Protein AF-A0A970Z1R5-F1 (afdb_monomer)

Nearest PDB structures (foldseek):
  2ii8-assembly1_B  TM=7.247E-01  e=3.707E-03  Anabaena sp.
  2ii7-assembly2_C  TM=7.059E-01  e=4.127E-03  Anabaena sp.
  2ii9-assembly1_D  TM=6.283E-01  e=1.750E-03  Anabaena sp.
  2ii8-assembly1_A  TM=6.392E-01  e=4.354E-03  Anabaena sp.
  2ii7-assembly2_E  TM=5.963E-01  e=2.991E-03  Anabaena sp.

Secondary structure (DSSP, 8-state):
-EE-SSS-EEEEEEEE-TTS-EEEEEEEEEE-TT-B----HHHH-TTGGG-SEEEEEESSS-EE-EEEEEETTTEEEEEEPPPP--S-EEEEE-----TT-EEEEEEEE-SSSPEEEEEEEE-TT--EEEEEEEEE-TT-EEEE-HHHH-SS--TT--EEEEEESS-EEEEEEEE-TTS--EEEEE--

Structure (mmCIF, N/CA/C/O backbone):
data_AF-A0A970Z1R5-F1
#
_entry.id   AF-A0A970Z1R5-F1
#
loop_
_atom_site.group_PDB
_atom_site.id
_atom_site.type_symbol
_atom_site.label_atom_id
_atom_site.label_alt_id
_atom_site.label_comp_id
_atom_site.label_asym_id
_atom_site.label_entity_id
_atom_site.label_seq_id
_atom_site.pdbx_PDB_ins_code
_atom_site.Cartn_x
_atom_site.Cartn_y
_atom_site.Cartn_z
_atom_site.occupancy
_atom_site.B_iso_or_equiv
_atom_site.auth_seq_id
_atom_site.auth_comp_id
_atom_site.auth_asym_id
_atom_site.auth_atom_id
_atom_site.pdbx_PDB_model_num
ATOM 1 N N . LEU A 1 1 ? 7.711 -8.901 -10.205 1.00 95.94 1 LEU A N 1
ATOM 2 C CA . LEU A 1 1 ? 7.459 -8.176 -11.471 1.00 95.94 1 LEU A CA 1
ATOM 3 C C . LEU A 1 1 ? 7.220 -9.175 -12.593 1.00 95.94 1 LEU A C 1
ATOM 5 O O . LEU A 1 1 ? 7.895 -10.201 -12.633 1.00 95.94 1 LEU A O 1
ATOM 9 N N . ILE A 1 2 ? 6.261 -8.899 -13.466 1.00 97.62 2 ILE A N 1
ATOM 10 C CA . ILE A 1 2 ? 5.829 -9.741 -14.582 1.00 97.62 2 ILE A CA 1
ATOM 11 C C . ILE A 1 2 ? 5.690 -8.828 -15.796 1.00 97.62 2 ILE A C 1
ATOM 13 O O . ILE A 1 2 ? 5.001 -7.817 -15.718 1.00 97.62 2 ILE A O 1
ATOM 17 N N . ASN A 1 3 ? 6.341 -9.179 -16.896 1.00 97.81 3 ASN A N 1
ATOM 18 C CA . ASN A 1 3 ? 6.142 -8.538 -18.185 1.00 97.81 3 ASN A CA 1
ATOM 19 C C . ASN A 1 3 ? 5.054 -9.294 -18.950 1.00 97.81 3 ASN A C 1
ATOM 21 O O . ASN A 1 3 ? 5.101 -10.517 -19.039 1.00 97.81 3 ASN A O 1
ATOM 25 N N . THR A 1 4 ? 4.076 -8.562 -19.467 1.00 97.75 4 THR A N 1
ATOM 26 C CA . THR A 1 4 ? 2.920 -9.100 -20.202 1.00 97.75 4 THR A CA 1
ATOM 27 C C . THR A 1 4 ? 2.989 -8.827 -21.708 1.00 97.75 4 THR A C 1
ATOM 29 O O . THR A 1 4 ? 2.066 -9.178 -22.437 1.00 97.75 4 THR A O 1
ATOM 32 N N . SER A 1 5 ? 4.078 -8.209 -22.176 1.00 97.94 5 SER A N 1
ATOM 33 C CA . SER A 1 5 ? 4.324 -7.880 -23.583 1.00 97.94 5 SER A CA 1
ATOM 34 C C . SER A 1 5 ? 5.267 -8.869 -24.278 1.00 97.94 5 SER A C 1
ATOM 36 O O . SER A 1 5 ? 5.943 -9.679 -23.636 1.00 97.94 5 SER A O 1
ATOM 38 N N . ASP A 1 6 ? 5.339 -8.743 -25.606 1.00 97.94 6 ASP A N 1
ATOM 39 C CA . ASP A 1 6 ? 6.232 -9.500 -26.493 1.00 97.94 6 ASP A CA 1
ATOM 40 C C . ASP A 1 6 ? 7.668 -8.946 -26.561 1.00 97.94 6 ASP A C 1
ATOM 42 O O . ASP A 1 6 ? 8.529 -9.538 -27.214 1.00 97.94 6 ASP A O 1
ATOM 46 N N . GLU A 1 7 ? 7.956 -7.832 -25.886 1.00 97.31 7 GLU A N 1
ATOM 47 C CA . GLU A 1 7 ? 9.267 -7.179 -25.903 1.00 97.31 7 GLU A CA 1
ATOM 48 C C . GLU A 1 7 ? 9.961 -7.286 -24.545 1.00 97.31 7 GLU A C 1
ATOM 50 O O . GLU A 1 7 ? 9.316 -7.366 -23.501 1.00 97.31 7 GLU A O 1
ATOM 55 N N . THR A 1 8 ? 11.295 -7.275 -24.530 1.00 97.44 8 THR A N 1
ATOM 56 C CA . THR A 1 8 ? 12.043 -7.124 -23.274 1.00 97.44 8 THR A CA 1
ATOM 57 C C . THR A 1 8 ? 11.885 -5.698 -22.766 1.00 97.44 8 THR A C 1
ATOM 59 O O . THR A 1 8 ? 12.232 -4.747 -23.462 1.00 97.44 8 THR A O 1
ATOM 62 N N . LEU A 1 9 ? 11.425 -5.559 -21.527 1.00 97.12 9 LEU A N 1
ATOM 63 C CA . LEU A 1 9 ? 11.264 -4.276 -20.859 1.00 97.12 9 LEU A CA 1
ATOM 64 C C . LEU A 1 9 ? 12.434 -3.997 -19.918 1.00 97.12 9 LEU A C 1
ATOM 66 O O . LEU A 1 9 ? 13.048 -4.916 -19.369 1.00 97.12 9 LEU A O 1
ATOM 70 N N . LYS A 1 10 ? 12.702 -2.711 -19.694 1.00 96.25 10 LYS A N 1
ATOM 71 C CA . LYS A 1 10 ? 13.608 -2.231 -18.650 1.00 96.25 10 LYS A CA 1
ATOM 72 C C . LYS A 1 10 ? 12.881 -1.276 -17.717 1.00 96.25 10 LYS A C 1
ATOM 74 O O . LYS A 1 10 ? 11.877 -0.659 -18.085 1.00 96.25 10 LYS A O 1
ATOM 79 N N . GLY A 1 11 ? 13.412 -1.151 -16.512 1.00 95.56 11 GLY A N 1
ATOM 80 C CA . GLY A 1 11 ? 12.949 -0.171 -15.547 1.00 95.56 11 GLY A CA 1
ATOM 81 C C . GLY A 1 11 ? 13.920 0.013 -14.395 1.00 95.56 11 GLY A C 1
ATOM 82 O O . GLY A 1 11 ? 14.969 -0.633 -14.339 1.00 95.56 11 GLY A O 1
ATOM 83 N N . THR A 1 12 ? 13.529 0.874 -13.469 1.00 97.06 12 THR A N 1
ATOM 84 C CA . THR A 1 12 ? 14.271 1.168 -12.244 1.00 97.06 12 THR A CA 1
ATOM 85 C C . THR A 1 12 ? 13.434 0.745 -11.048 1.00 97.06 12 THR A C 1
ATOM 87 O O . THR A 1 12 ? 12.261 1.103 -10.951 1.00 97.06 12 THR A O 1
ATOM 90 N N . LEU A 1 13 ? 14.028 -0.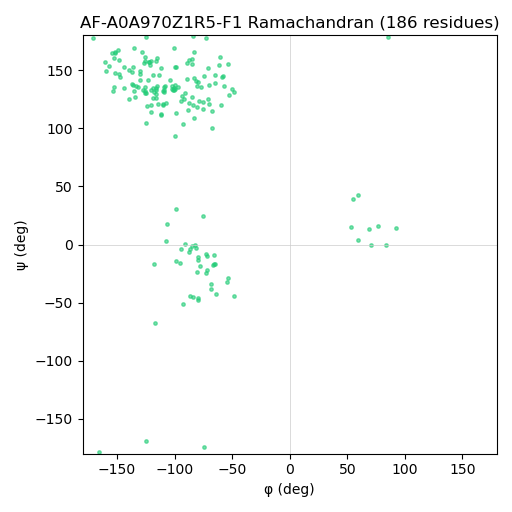021 -10.134 1.00 96.75 13 LEU A N 1
ATOM 91 C CA . LEU A 1 13 ? 13.454 -0.258 -8.812 1.00 96.75 13 LEU A CA 1
ATOM 92 C C . LEU A 1 13 ? 14.001 0.784 -7.845 1.00 96.75 13 LEU A C 1
ATOM 94 O O . LEU A 1 13 ? 15.214 0.894 -7.701 1.00 96.75 13 LEU A O 1
ATOM 98 N N . LYS A 1 14 ? 13.118 1.512 -7.169 1.00 97.31 14 LYS A N 1
ATOM 99 C CA . LYS A 1 14 ? 13.474 2.498 -6.146 1.00 97.31 14 LYS A CA 1
ATOM 100 C C . LYS A 1 14 ? 12.947 2.018 -4.806 1.00 97.31 14 LYS A C 1
ATOM 102 O O . LYS A 1 14 ? 11.744 1.795 -4.684 1.00 97.31 14 LYS A O 1
ATOM 107 N N . GLY A 1 15 ? 13.833 1.831 -3.836 1.00 97.69 15 GLY A N 1
ATOM 108 C CA . GLY A 1 15 ? 13.468 1.680 -2.434 1.00 97.69 15 GLY A CA 1
ATOM 109 C C . GLY A 1 15 ? 13.303 3.061 -1.822 1.00 97.69 15 GLY A C 1
ATOM 110 O O . GLY A 1 15 ? 14.249 3.848 -1.850 1.00 97.69 15 GLY A O 1
ATOM 111 N N . LEU A 1 16 ? 12.112 3.360 -1.313 1.00 98.19 16 LEU A N 1
ATOM 112 C CA . LEU A 1 16 ? 11.804 4.613 -0.633 1.00 98.19 16 LEU A CA 1
ATOM 113 C C . LEU A 1 16 ? 11.509 4.337 0.837 1.00 98.19 16 LEU A C 1
ATOM 115 O O . LEU A 1 16 ? 10.952 3.281 1.140 1.00 98.19 16 LEU A O 1
ATOM 119 N N . ASP A 1 17 ? 11.878 5.253 1.727 1.00 98.12 17 ASP A N 1
ATOM 120 C CA . ASP A 1 17 ? 11.506 5.195 3.144 1.00 98.12 17 ASP A CA 1
ATOM 121 C C . ASP A 1 17 ? 10.026 5.572 3.363 1.00 98.12 17 ASP A C 1
ATOM 123 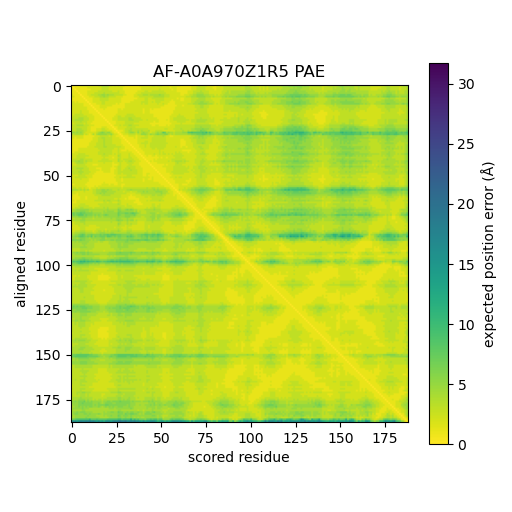O O . ASP A 1 17 ? 9.242 5.707 2.415 1.00 98.12 17 ASP A O 1
ATOM 127 N N . ASP A 1 18 ? 9.610 5.667 4.626 1.00 98.00 18 ASP A N 1
ATOM 128 C CA . ASP A 1 18 ? 8.223 5.972 4.987 1.00 98.00 18 ASP A CA 1
ATOM 129 C C . ASP A 1 18 ? 7.872 7.445 4.720 1.00 98.00 18 ASP A C 1
ATOM 131 O O . ASP A 1 18 ? 6.713 7.770 4.454 1.00 98.00 18 ASP A O 1
ATOM 135 N N . GLU A 1 19 ? 8.867 8.328 4.699 1.00 98.06 19 GLU A N 1
ATOM 136 C CA . GLU A 1 19 ? 8.741 9.739 4.344 1.00 98.06 19 GLU A CA 1
ATOM 137 C C . GLU A 1 19 ? 8.698 9.976 2.825 1.00 98.06 19 GLU A C 1
ATOM 139 O O . GLU A 1 19 ? 8.281 11.049 2.385 1.00 98.06 19 GLU A O 1
ATOM 144 N N . GLY A 1 20 ? 9.049 8.967 2.023 1.00 96.94 20 GLY A N 1
ATOM 145 C CA . GLY A 1 20 ? 9.032 9.024 0.564 1.00 96.94 20 GLY A CA 1
ATOM 146 C C . GLY A 1 20 ? 10.350 9.457 -0.069 1.00 96.94 20 GLY A C 1
ATOM 147 O O . GLY A 1 20 ? 10.374 9.772 -1.264 1.00 96.94 20 GLY A O 1
ATOM 148 N N . GLU A 1 21 ? 11.439 9.466 0.698 1.00 97.69 21 GLU A N 1
ATOM 149 C CA . GLU A 1 21 ? 12.783 9.731 0.205 1.00 97.69 21 GLU A CA 1
ATOM 150 C C . GLU A 1 21 ? 13.400 8.460 -0.379 1.00 97.69 21 GLU A C 1
ATOM 152 O O . GLU A 1 21 ? 13.195 7.346 0.102 1.00 97.69 21 GLU A O 1
ATOM 157 N N . VAL A 1 22 ? 14.175 8.614 -1.453 1.00 97.81 22 VAL A N 1
ATOM 158 C CA . VAL A 1 22 ? 14.840 7.477 -2.096 1.00 97.81 22 VAL A CA 1
ATOM 159 C C . VAL A 1 22 ? 16.032 7.034 -1.249 1.00 97.81 22 VAL A C 1
ATOM 161 O O . VAL A 1 22 ? 17.019 7.755 -1.103 1.00 97.81 22 VAL A O 1
ATOM 164 N N . VAL A 1 23 ? 15.959 5.806 -0.747 1.00 97.75 23 VAL A N 1
ATOM 165 C CA . VAL A 1 23 ? 17.001 5.158 0.056 1.00 97.75 23 VAL A CA 1
ATOM 166 C C . VAL A 1 23 ? 18.066 4.528 -0.844 1.00 97.75 23 VAL A C 1
ATOM 168 O O . VAL A 1 23 ? 19.272 4.656 -0.587 1.00 97.75 23 VAL A O 1
ATOM 171 N N . GLU A 1 24 ? 17.614 3.833 -1.892 1.00 97.44 24 GLU A N 1
ATOM 172 C CA . GLU A 1 24 ? 18.449 3.054 -2.807 1.00 97.44 24 GLU A CA 1
ATOM 173 C C . GLU A 1 24 ? 17.730 2.801 -4.144 1.00 97.44 24 GLU A C 1
ATOM 175 O O . GLU A 1 24 ? 16.506 2.668 -4.194 1.00 97.44 24 GLU A O 1
ATOM 180 N N . GLU A 1 25 ? 18.490 2.697 -5.239 1.00 96.56 25 GLU A N 1
ATOM 181 C CA . GLU A 1 25 ? 17.959 2.413 -6.574 1.00 96.56 25 GLU A CA 1
ATOM 182 C C . GLU A 1 25 ? 18.710 1.267 -7.260 1.00 96.56 25 GLU A C 1
ATOM 184 O O . GLU A 1 25 ? 19.937 1.184 -7.216 1.00 96.56 25 GLU A O 1
ATOM 189 N N . MET A 1 26 ? 17.969 0.429 -7.986 1.00 92.88 26 MET A N 1
ATOM 190 C CA . MET A 1 26 ? 18.511 -0.512 -8.965 1.00 92.88 26 MET A CA 1
ATOM 191 C C . MET A 1 26 ? 18.081 -0.085 -10.353 1.00 92.88 26 MET A C 1
ATOM 193 O O . MET A 1 26 ? 16.902 -0.172 -10.708 1.00 92.88 26 MET A O 1
ATOM 197 N N . VAL A 1 27 ? 19.051 0.344 -11.147 1.00 90.12 27 VAL A N 1
ATOM 198 C CA . VAL A 1 27 ? 18.847 0.729 -12.543 1.00 90.12 27 VAL A CA 1
ATOM 199 C C . VAL A 1 27 ? 18.913 -0.485 -13.471 1.00 90.12 27 VAL A C 1
ATOM 201 O O . VAL A 1 27 ? 19.467 -1.527 -13.119 1.00 90.12 27 VAL A O 1
ATOM 204 N N . ASP A 1 28 ? 18.339 -0.343 -14.667 1.00 88.88 28 ASP A N 1
ATOM 205 C CA . ASP A 1 28 ? 18.388 -1.342 -15.744 1.00 88.88 28 ASP A CA 1
ATOM 206 C C . ASP A 1 28 ? 17.885 -2.740 -15.343 1.00 88.88 28 ASP A C 1
ATOM 208 O O . ASP A 1 28 ? 18.400 -3.779 -15.766 1.00 88.88 28 ASP A O 1
ATOM 212 N N . VAL A 1 29 ? 16.816 -2.788 -14.548 1.00 94.50 29 VAL A N 1
ATOM 213 C CA . VAL A 1 29 ? 16.131 -4.034 -14.208 1.00 94.50 29 VAL A CA 1
ATOM 214 C C . VAL A 1 29 ? 15.456 -4.584 -15.463 1.00 94.50 29 VAL A C 1
ATOM 216 O O . VAL A 1 29 ? 14.372 -4.151 -15.851 1.00 94.50 29 VAL A O 1
ATOM 219 N N . GLU A 1 30 ? 16.095 -5.567 -16.091 1.00 95.69 30 GLU A N 1
ATOM 220 C CA . GLU A 1 30 ? 15.542 -6.228 -17.274 1.00 95.69 30 GLU A CA 1
ATOM 221 C C . GLU A 1 30 ? 14.434 -7.228 -16.912 1.00 95.69 30 GLU A C 1
ATOM 223 O O . GLU A 1 30 ? 14.567 -8.044 -15.990 1.00 95.69 30 GLU A O 1
ATOM 228 N N . LEU A 1 31 ? 13.353 -7.181 -17.689 1.00 96.88 31 LEU A N 1
ATOM 229 C CA . LEU A 1 31 ? 12.267 -8.149 -17.707 1.00 96.88 31 LEU A CA 1
ATOM 230 C C . LEU A 1 31 ? 12.077 -8.674 -19.138 1.00 96.88 31 LEU A C 1
ATOM 232 O O . LEU A 1 31 ? 11.497 -7.969 -19.967 1.00 96.88 31 LEU A O 1
ATOM 236 N N . PRO A 1 32 ? 12.517 -9.910 -19.437 1.00 97.62 32 PRO A N 1
ATOM 237 C CA . PRO A 1 32 ? 12.278 -10.535 -20.737 1.00 97.62 32 PRO A CA 1
ATOM 238 C C . PRO A 1 32 ? 10.793 -10.547 -21.115 1.00 97.62 32 PRO A C 1
ATOM 240 O O . PRO A 1 32 ? 9.939 -10.536 -20.225 1.00 97.62 32 PRO A O 1
ATOM 243 N N . ALA A 1 33 ? 10.494 -10.603 -22.415 1.00 98.12 33 ALA A N 1
ATOM 244 C CA . ALA A 1 33 ? 9.137 -10.800 -22.933 1.00 98.12 33 ALA A CA 1
ATOM 245 C C . ALA A 1 33 ? 8.441 -11.979 -22.233 1.00 98.12 33 ALA A C 1
ATOM 247 O O . ALA A 1 33 ? 9.047 -13.044 -22.072 1.00 98.12 33 ALA A O 1
ATOM 248 N N . HIS A 1 34 ? 7.202 -11.778 -21.772 1.00 97.94 34 HIS A N 1
ATOM 249 C CA . HIS A 1 34 ? 6.433 -12.750 -20.964 1.00 97.94 34 HIS A CA 1
ATOM 250 C C . HIS A 1 34 ? 7.151 -13.267 -19.700 1.00 97.94 34 HIS A C 1
ATOM 252 O O . HIS A 1 34 ? 6.786 -14.291 -19.115 1.00 97.94 34 HIS A O 1
ATOM 258 N N . GLY A 1 35 ? 8.219 -12.587 -19.285 1.00 97.62 35 GLY A N 1
ATOM 259 C CA . GLY A 1 35 ? 9.111 -13.003 -18.217 1.00 97.62 35 GLY A CA 1
ATOM 260 C C . GLY A 1 35 ? 8.644 -12.546 -16.841 1.00 97.62 35 GLY A C 1
ATOM 261 O O . GLY A 1 35 ? 7.920 -11.564 -16.674 1.00 97.62 35 GLY A O 1
ATOM 262 N N . ARG A 1 36 ? 9.134 -13.241 -15.812 1.00 96.81 36 ARG A N 1
ATOM 263 C CA . ARG A 1 36 ? 8.956 -12.856 -14.409 1.00 96.81 36 ARG A CA 1
ATOM 264 C C . ARG A 1 36 ? 10.308 -12.639 -13.752 1.00 96.81 36 ARG A C 1
ATOM 266 O O . ARG A 1 36 ? 11.164 -13.519 -13.799 1.00 96.81 36 ARG A O 1
ATOM 273 N N . LYS A 1 37 ? 10.435 -11.526 -13.032 1.00 95.75 37 LYS A N 1
ATOM 274 C CA . LYS A 1 37 ? 11.536 -11.270 -12.103 1.00 95.75 37 LYS A CA 1
ATOM 275 C C . LYS A 1 37 ? 11.015 -11.309 -10.671 1.00 95.75 37 LYS A C 1
ATOM 277 O O . LYS A 1 37 ? 10.097 -10.564 -10.309 1.00 95.75 37 LYS A O 1
ATOM 282 N N . GLN A 1 38 ? 11.572 -12.225 -9.887 1.00 95.25 38 GLN A N 1
ATOM 283 C CA . GLN A 1 38 ? 11.344 -12.336 -8.451 1.00 95.25 38 GLN A CA 1
ATOM 284 C C . GLN A 1 38 ? 12.622 -11.906 -7.738 1.00 95.25 38 GLN A C 1
ATOM 286 O O . GLN A 1 38 ? 13.712 -12.296 -8.149 1.00 95.25 38 GLN A O 1
ATOM 291 N N . LEU A 1 39 ? 12.462 -11.096 -6.699 1.00 94.12 39 LEU A N 1
ATOM 292 C CA . LEU A 1 39 ? 13.546 -10.544 -5.903 1.00 94.12 39 LEU A CA 1
ATOM 293 C C . LEU A 1 39 ? 13.189 -10.763 -4.437 1.00 94.12 39 LEU A C 1
ATOM 295 O O . LEU A 1 39 ? 12.034 -10.564 -4.057 1.00 94.12 39 LEU A O 1
ATOM 299 N N . ASP A 1 40 ? 14.165 -11.205 -3.655 1.00 93.25 40 ASP A N 1
ATOM 300 C CA . ASP A 1 40 ? 14.121 -11.059 -2.206 1.00 93.25 40 ASP A CA 1
ATOM 301 C C . ASP A 1 40 ? 14.659 -9.667 -1.871 1.00 93.25 40 ASP A C 1
ATOM 303 O O . ASP A 1 40 ? 15.728 -9.306 -2.356 1.00 93.25 40 ASP A O 1
ATOM 307 N N . VAL A 1 41 ? 13.910 -8.870 -1.106 1.00 93.88 41 VAL A N 1
ATOM 308 C CA . VAL A 1 41 ? 14.257 -7.458 -0.870 1.00 93.88 41 VAL A CA 1
ATOM 309 C C . VAL A 1 41 ? 15.577 -7.353 -0.111 1.00 93.88 41 VAL A C 1
ATOM 311 O O . VAL A 1 41 ? 16.428 -6.562 -0.506 1.00 93.88 41 VAL A O 1
ATOM 314 N N . ALA A 1 42 ? 15.784 -8.201 0.901 1.00 93.62 42 ALA A N 1
ATOM 315 C CA . ALA A 1 42 ? 17.011 -8.208 1.694 1.00 93.62 42 ALA A CA 1
ATOM 316 C C . ALA A 1 42 ? 18.235 -8.688 0.901 1.00 93.62 42 ALA A C 1
ATOM 318 O O . ALA A 1 42 ? 19.340 -8.200 1.106 1.00 93.62 42 ALA A O 1
ATOM 319 N N . GLY A 1 43 ? 18.043 -9.628 -0.028 1.00 93.75 43 GLY A N 1
ATOM 320 C CA . GLY A 1 43 ? 19.099 -10.052 -0.946 1.00 93.75 43 GLY A CA 1
ATOM 321 C C . GLY A 1 43 ? 19.359 -9.086 -2.104 1.00 93.75 43 GLY A C 1
ATOM 322 O O . GLY A 1 43 ? 20.402 -9.188 -2.748 1.00 93.75 43 GLY A O 1
ATOM 323 N N . ALA A 1 44 ? 18.415 -8.195 -2.411 1.00 94.00 44 ALA A N 1
ATOM 324 C CA . ALA A 1 44 ? 18.530 -7.269 -3.525 1.00 94.00 44 ALA A CA 1
ATOM 325 C C . ALA A 1 44 ? 19.132 -5.926 -3.082 1.00 94.00 44 ALA A C 1
ATOM 327 O O . ALA A 1 44 ? 20.074 -5.477 -3.722 1.00 94.00 44 ALA A O 1
ATOM 328 N N . PHE A 1 45 ? 18.603 -5.299 -2.028 1.00 96.06 45 PHE A N 1
ATOM 329 C CA . PHE A 1 45 ? 18.982 -3.951 -1.587 1.00 96.06 45 PHE A CA 1
ATOM 330 C C . PHE A 1 45 ? 19.951 -4.000 -0.403 1.00 96.06 45 PHE A C 1
ATOM 332 O O . PHE A 1 45 ? 19.699 -4.713 0.567 1.00 96.06 45 PHE A O 1
ATOM 339 N N . GLU A 1 46 ? 21.020 -3.205 -0.433 1.00 96.88 46 GLU A N 1
ATOM 340 C CA . GLU A 1 46 ? 21.961 -3.106 0.693 1.00 96.88 46 GLU A CA 1
ATOM 341 C C . GLU A 1 46 ? 21.323 -2.429 1.913 1.00 96.88 46 GLU A C 1
ATOM 343 O O . GLU A 1 46 ? 21.544 -2.845 3.051 1.00 96.88 46 GLU A O 1
ATOM 348 N N . LYS A 1 47 ? 20.488 -1.411 1.683 1.00 97.12 47 LYS A N 1
ATOM 349 C CA . LYS A 1 47 ? 19.778 -0.648 2.718 1.00 97.12 47 LYS A CA 1
ATOM 350 C C . LYS A 1 47 ? 18.342 -1.122 2.906 1.00 97.12 47 LYS A C 1
ATOM 352 O O . LYS A 1 47 ? 17.458 -0.347 3.258 1.00 97.12 47 LYS A O 1
ATOM 357 N N . HIS A 1 48 ? 18.090 -2.410 2.677 1.00 96.25 48 HIS A N 1
ATOM 358 C CA . HIS A 1 48 ? 16.744 -2.982 2.706 1.00 96.25 48 HIS A CA 1
ATOM 359 C C . HIS A 1 48 ? 15.961 -2.702 4.000 1.00 96.25 48 HIS A C 1
ATOM 361 O O . HIS A 1 48 ? 14.735 -2.677 3.971 1.00 96.25 48 HIS A O 1
ATOM 367 N N . ALA A 1 49 ? 16.649 -2.532 5.134 1.00 96.69 49 ALA A N 1
ATOM 368 C CA . ALA A 1 49 ? 16.026 -2.281 6.433 1.00 96.69 49 AL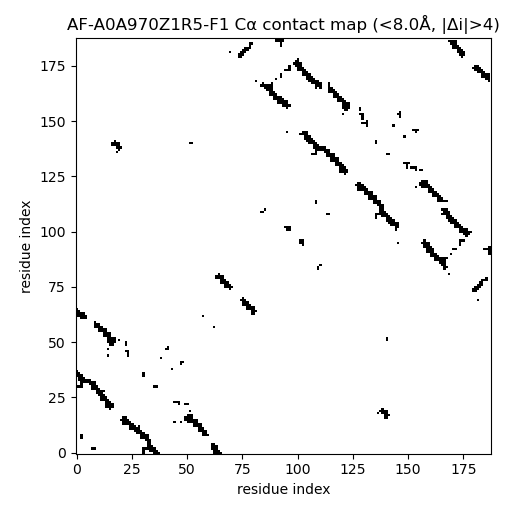A A CA 1
ATOM 369 C C . ALA A 1 49 ? 15.422 -0.872 6.557 1.00 96.69 49 ALA A C 1
ATOM 371 O O . ALA A 1 49 ? 14.522 -0.685 7.369 1.00 96.69 49 ALA A O 1
ATO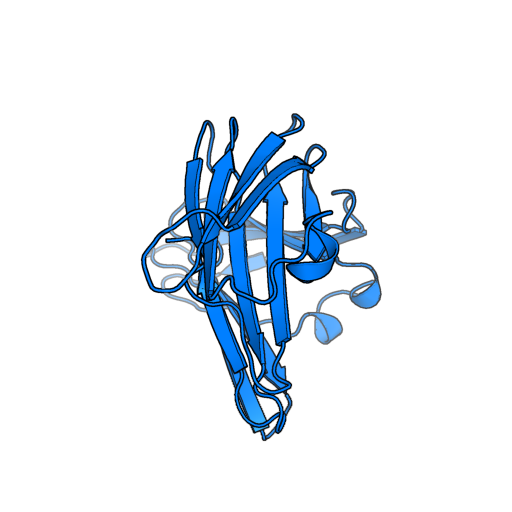M 372 N N . ASP A 1 50 ? 15.888 0.075 5.741 1.00 97.50 50 ASP A N 1
ATOM 373 C CA . ASP A 1 50 ? 15.408 1.459 5.721 1.00 97.50 50 ASP A CA 1
ATOM 374 C C . ASP A 1 50 ? 14.307 1.662 4.658 1.00 97.50 50 ASP A C 1
ATOM 376 O O . ASP A 1 50 ? 13.735 2.741 4.543 1.00 97.50 50 ASP A O 1
ATOM 380 N N . ILE A 1 51 ? 13.997 0.631 3.857 1.00 97.50 51 ILE A N 1
ATOM 381 C CA . ILE A 1 51 ? 12.988 0.709 2.797 1.00 97.50 51 ILE A CA 1
ATOM 382 C C . ILE A 1 51 ? 11.588 0.543 3.389 1.00 97.50 51 ILE A C 1
ATOM 384 O O . ILE A 1 51 ? 11.210 -0.521 3.882 1.00 97.50 51 ILE A O 1
ATOM 388 N N . GLY A 1 52 ? 10.780 1.583 3.229 1.00 96.31 52 GLY A N 1
ATOM 389 C CA . GLY A 1 52 ? 9.359 1.605 3.516 1.00 96.31 52 GLY A CA 1
ATOM 390 C C . GLY A 1 52 ? 8.508 0.961 2.422 1.00 96.31 52 GLY A C 1
ATOM 391 O O . GLY A 1 52 ? 7.625 0.147 2.715 1.00 96.31 52 GLY A O 1
ATOM 392 N N . TYR A 1 53 ? 8.747 1.311 1.160 1.00 96.75 53 TYR A N 1
ATOM 393 C CA . TYR A 1 53 ? 8.065 0.724 0.007 1.00 96.75 53 TYR A CA 1
ATOM 394 C C . TYR A 1 53 ? 8.940 0.770 -1.249 1.00 96.75 53 TYR A C 1
ATOM 396 O O . TYR A 1 53 ? 9.956 1.457 -1.306 1.00 96.75 53 TYR A O 1
ATOM 404 N N . ILE A 1 54 ? 8.559 0.001 -2.271 1.00 96.44 54 ILE A N 1
ATOM 405 C CA . ILE A 1 54 ? 9.312 -0.090 -3.523 1.00 96.44 54 ILE A CA 1
ATOM 406 C C . ILE A 1 54 ? 8.443 0.393 -4.678 1.00 96.44 54 ILE A C 1
ATOM 408 O O . ILE A 1 54 ? 7.359 -0.144 -4.909 1.00 96.44 54 ILE A O 1
ATOM 412 N N . ALA A 1 55 ? 8.955 1.355 -5.441 1.00 95.94 55 ALA A N 1
ATOM 413 C CA . ALA A 1 55 ? 8.381 1.770 -6.712 1.00 95.94 55 ALA A CA 1
ATOM 414 C C . ALA A 1 55 ? 9.145 1.119 -7.870 1.00 95.94 55 ALA A C 1
ATOM 416 O O . ALA A 1 55 ? 10.377 1.071 -7.869 1.00 95.94 55 ALA A O 1
ATOM 417 N N . PHE A 1 56 ? 8.417 0.631 -8.876 1.00 95.94 56 PHE A N 1
ATOM 418 C CA . PHE A 1 56 ? 9.016 0.192 -10.133 1.00 95.94 56 PHE A CA 1
ATOM 419 C C . PHE A 1 56 ? 8.616 1.134 -11.262 1.00 95.94 56 PHE A C 1
ATOM 421 O O . PHE A 1 56 ? 7.460 1.165 -11.679 1.00 95.94 56 PHE A O 1
ATOM 428 N N . GLU A 1 57 ? 9.587 1.884 -11.770 1.00 94.69 57 GLU A N 1
ATOM 429 C CA . GLU A 1 57 ? 9.411 2.760 -12.923 1.00 94.69 57 GLU A CA 1
ATOM 430 C C . GLU A 1 57 ? 9.789 1.990 -14.186 1.00 94.69 57 GLU A C 1
ATOM 432 O O . GLU A 1 57 ? 10.966 1.753 -14.459 1.00 94.69 57 GLU A O 1
ATOM 437 N N . ALA A 1 58 ? 8.782 1.563 -14.943 1.00 92.44 58 ALA A N 1
ATOM 438 C CA . ALA A 1 58 ? 8.957 0.813 -16.180 1.00 92.44 58 ALA A CA 1
ATOM 439 C C . ALA A 1 58 ? 8.851 1.716 -17.414 1.00 92.44 58 ALA A C 1
ATOM 441 O O . ALA A 1 58 ? 8.118 2.702 -17.424 1.00 92.44 58 ALA A O 1
ATOM 442 N N . GLN A 1 59 ? 9.515 1.320 -18.500 1.00 91.12 59 GLN A N 1
ATOM 443 C CA . GLN A 1 59 ? 9.384 1.975 -19.810 1.00 91.12 59 GLN A CA 1
ATOM 444 C C . GLN A 1 59 ? 8.033 1.711 -20.504 1.00 91.12 59 GLN A C 1
ATOM 446 O O . GLN A 1 59 ? 7.735 2.326 -21.524 1.00 91.12 59 GLN A O 1
ATOM 451 N N . SER A 1 60 ? 7.229 0.784 -19.979 1.00 92.81 60 SER A N 1
ATOM 452 C CA . SER A 1 60 ? 5.939 0.364 -20.528 1.00 92.81 60 SER A CA 1
ATOM 453 C C . SER A 1 60 ? 4.963 0.062 -19.395 1.00 92.81 60 SER A C 1
ATOM 455 O O . SER A 1 60 ? 5.365 -0.353 -18.309 1.00 92.81 60 SER A O 1
ATOM 457 N N . ASP A 1 61 ? 3.671 0.224 -19.663 1.00 93.12 61 ASP A N 1
ATOM 458 C CA . ASP A 1 61 ? 2.601 -0.180 -18.758 1.00 93.12 61 ASP A CA 1
ATOM 459 C C . ASP A 1 61 ? 2.235 -1.667 -18.841 1.00 93.12 61 ASP A C 1
ATOM 461 O O . ASP A 1 61 ? 1.408 -2.134 -18.059 1.00 93.12 61 ASP A O 1
ATOM 465 N N . ALA A 1 62 ? 2.896 -2.436 -19.707 1.00 96.00 62 ALA A N 1
ATOM 466 C CA . ALA A 1 62 ? 2.751 -3.886 -19.793 1.00 96.00 62 ALA A CA 1
ATOM 467 C C . ALA A 1 62 ? 3.466 -4.642 -18.651 1.00 96.00 62 ALA A C 1
ATOM 469 O O . ALA A 1 62 ? 3.811 -5.819 -18.799 1.00 96.00 62 ALA A O 1
ATOM 470 N N . VAL A 1 63 ? 3.688 -3.990 -17.506 1.00 95.81 63 VAL A N 1
ATOM 471 C CA . VAL A 1 63 ? 4.284 -4.588 -16.308 1.00 95.81 63 VAL A CA 1
ATOM 472 C C . VAL A 1 63 ? 3.238 -4.730 -15.216 1.00 95.81 63 VAL A C 1
ATOM 474 O O . VAL A 1 63 ? 2.545 -3.784 -14.862 1.00 95.81 63 VAL A O 1
ATOM 477 N N . GLN A 1 64 ? 3.183 -5.920 -14.632 1.00 96.25 64 GLN A N 1
ATOM 478 C CA . GLN A 1 64 ? 2.412 -6.213 -13.432 1.00 96.25 64 GLN A CA 1
ATOM 479 C C . GLN A 1 64 ? 3.345 -6.618 -12.291 1.00 96.25 64 GLN A C 1
ATOM 481 O O . GLN A 1 64 ? 4.475 -7.080 -12.492 1.00 96.25 64 GLN A O 1
ATOM 486 N N . GLY A 1 65 ? 2.884 -6.473 -11.057 1.00 95.69 65 GLY A N 1
ATOM 487 C CA . GLY A 1 65 ? 3.673 -6.804 -9.882 1.00 95.69 65 GLY A CA 1
ATOM 488 C C . GLY A 1 65 ? 2.809 -7.270 -8.729 1.00 95.69 65 GLY A C 1
ATOM 489 O O . GLY A 1 65 ? 1.591 -7.146 -8.747 1.00 95.69 65 GLY A O 1
ATOM 490 N N . TYR A 1 66 ? 3.474 -7.834 -7.735 1.00 95.94 66 TYR A N 1
ATOM 491 C CA . TYR A 1 66 ? 2.911 -8.085 -6.422 1.00 95.94 66 TYR A CA 1
ATOM 492 C C . TYR A 1 66 ? 4.062 -8.186 -5.422 1.00 95.94 66 TYR A C 1
ATOM 494 O O . TYR A 1 66 ? 5.169 -8.601 -5.789 1.00 95.94 66 TYR A O 1
ATOM 502 N N . THR A 1 67 ? 3.777 -7.871 -4.166 1.00 94.88 67 THR A N 1
ATOM 503 C CA . THR A 1 67 ? 4.661 -8.125 -3.027 1.00 94.88 67 THR A CA 1
ATOM 504 C C . THR A 1 67 ? 4.156 -9.350 -2.284 1.00 94.88 67 THR A C 1
ATOM 506 O O . THR A 1 67 ? 2.953 -9.508 -2.092 1.00 94.88 67 THR A O 1
ATOM 509 N N . LYS A 1 68 ? 5.065 -10.245 -1.887 1.00 94.50 68 LYS A N 1
ATOM 510 C CA . LYS A 1 68 ? 4.752 -11.385 -1.018 1.00 94.50 68 LYS A CA 1
ATOM 511 C C . LYS A 1 68 ? 5.203 -11.067 0.394 1.00 94.50 68 LYS A C 1
ATOM 513 O O . LYS A 1 68 ? 6.347 -10.672 0.588 1.00 94.50 68 LYS A O 1
ATOM 518 N N . LEU A 1 69 ? 4.323 -11.322 1.349 1.00 92.50 69 LEU A N 1
ATOM 519 C CA . LEU A 1 69 ? 4.624 -11.272 2.772 1.00 92.50 69 LEU A CA 1
ATOM 520 C C . LEU A 1 69 ? 4.394 -12.666 3.333 1.00 92.50 69 LEU A C 1
ATOM 522 O O . LEU A 1 69 ? 3.408 -13.321 2.988 1.00 92.50 69 LEU A O 1
ATOM 526 N N . ALA A 1 70 ? 5.327 -13.150 4.141 1.00 92.75 70 ALA A N 1
ATOM 527 C CA . ALA A 1 70 ? 5.272 -14.508 4.647 1.00 92.75 70 ALA A CA 1
ATOM 528 C C . ALA A 1 70 ? 5.890 -14.611 6.034 1.00 92.75 70 ALA A C 1
ATOM 530 O O . ALA A 1 70 ? 6.888 -13.962 6.338 1.00 92.75 70 ALA A O 1
ATOM 531 N N . GLN A 1 71 ? 5.319 -15.509 6.826 1.00 90.19 71 GLN A N 1
ATOM 532 C CA . GLN A 1 71 ? 6.000 -16.124 7.947 1.00 90.19 71 GLN A CA 1
ATOM 533 C C . GLN A 1 71 ? 6.491 -17.490 7.468 1.00 90.19 71 GLN A C 1
ATOM 535 O O . GLN A 1 71 ? 5.684 -18.362 7.132 1.00 90.19 71 GLN A O 1
ATOM 540 N N . GLU A 1 72 ? 7.813 -17.646 7.373 1.00 91.06 72 GLU A N 1
ATOM 541 C CA . GLU A 1 72 ? 8.440 -18.806 6.733 1.00 91.06 72 GLU A CA 1
ATOM 542 C C . GLU A 1 72 ? 7.909 -20.127 7.309 1.00 91.06 72 GLU A C 1
ATOM 544 O O . GLU A 1 72 ? 7.849 -20.325 8.523 1.00 91.06 72 GLU A O 1
ATOM 549 N N . GLY A 1 73 ? 7.483 -21.027 6.420 1.00 92.75 73 GLY A N 1
ATOM 550 C CA . GLY A 1 73 ? 6.908 -22.325 6.784 1.00 92.75 73 GLY A CA 1
ATOM 551 C C . GLY A 1 73 ? 5.508 -22.301 7.418 1.00 92.75 73 GLY A C 1
ATOM 552 O O . GLY A 1 73 ? 4.987 -23.377 7.709 1.00 92.75 73 GLY A O 1
ATOM 553 N N . ILE A 1 74 ? 4.886 -21.132 7.622 1.00 95.31 74 ILE A N 1
ATOM 554 C CA . ILE A 1 74 ? 3.608 -21.000 8.344 1.00 95.31 74 ILE A CA 1
ATOM 555 C C . ILE A 1 74 ? 2.505 -20.459 7.432 1.00 95.31 74 ILE A C 1
ATOM 557 O O . ILE A 1 74 ? 1.567 -21.185 7.102 1.00 95.31 74 ILE A O 1
ATOM 561 N N . CYS A 1 75 ? 2.611 -19.206 6.996 1.00 95.00 75 CYS A N 1
ATOM 562 C CA . CYS A 1 75 ? 1.576 -18.535 6.211 1.00 95.0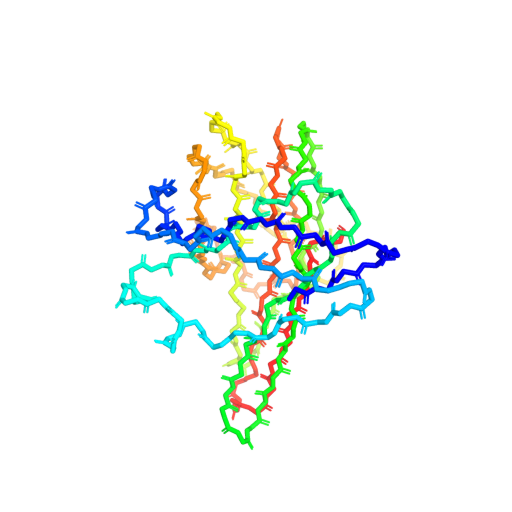0 75 CYS A CA 1
ATOM 563 C C . CYS A 1 75 ? 2.188 -17.521 5.241 1.00 95.00 75 CYS A C 1
ATOM 565 O O . CYS A 1 75 ? 3.329 -17.082 5.397 1.00 95.00 75 CYS A O 1
ATOM 567 N N . ARG A 1 76 ? 1.434 -17.167 4.198 1.00 94.94 76 ARG A N 1
ATOM 568 C CA . ARG A 1 76 ? 1.834 -16.146 3.227 1.00 94.94 76 ARG A CA 1
ATOM 569 C C . ARG A 1 76 ? 0.620 -15.477 2.610 1.00 94.94 76 ARG A C 1
ATOM 571 O O . ARG A 1 76 ? -0.371 -16.148 2.337 1.00 94.94 76 ARG A O 1
ATOM 578 N N . THR A 1 77 ? 0.775 -14.205 2.284 1.00 95.50 77 THR A N 1
ATOM 579 C CA . THR A 1 77 ? -0.151 -13.443 1.451 1.00 95.50 77 THR A CA 1
ATOM 580 C C . THR A 1 77 ? 0.608 -12.756 0.315 1.00 95.50 77 THR A C 1
ATOM 582 O O . THR A 1 77 ? 1.844 -12.692 0.312 1.00 95.50 77 THR A O 1
ATOM 585 N N . ALA A 1 78 ? -0.124 -12.281 -0.685 1.00 95.00 78 ALA A N 1
ATOM 586 C CA . ALA A 1 78 ? 0.420 -11.459 -1.749 1.00 95.00 78 ALA A CA 1
ATOM 587 C C . ALA A 1 78 ? -0.518 -10.288 -2.027 1.00 95.00 78 ALA A C 1
ATOM 589 O O . ALA A 1 78 ? -1.727 -10.474 -2.107 1.00 95.00 78 ALA A O 1
ATOM 590 N N . ILE A 1 79 ? 0.063 -9.109 -2.211 1.00 95.25 79 ILE A N 1
ATOM 591 C CA . ILE A 1 79 ? -0.664 -7.872 -2.491 1.00 95.25 79 ILE A CA 1
ATOM 592 C C . ILE A 1 79 ? -0.240 -7.415 -3.883 1.00 95.25 79 ILE A C 1
ATOM 594 O O . ILE A 1 79 ? 0.972 -7.355 -4.130 1.00 95.25 79 ILE A O 1
ATOM 598 N N . PRO A 1 80 ? -1.178 -7.164 -4.814 1.00 95.25 80 PRO A N 1
ATOM 599 C CA . PRO A 1 80 ? -0.829 -6.650 -6.131 1.00 95.25 80 PRO A CA 1
ATOM 600 C C . PRO A 1 80 ? -0.075 -5.324 -6.000 1.00 95.25 80 PRO A C 1
ATOM 602 O O . PRO A 1 80 ? -0.308 -4.537 -5.087 1.00 95.25 80 PRO A O 1
ATOM 605 N N . ALA A 1 81 ? 0.877 -5.099 -6.899 1.00 94.69 81 ALA A N 1
ATOM 606 C CA . ALA A 1 81 ? 1.486 -3.789 -7.035 1.00 94.69 81 ALA A CA 1
ATOM 607 C C . ALA A 1 81 ? 0.520 -2.914 -7.831 1.00 94.69 81 ALA A C 1
ATOM 609 O O . ALA A 1 81 ? 0.159 -3.270 -8.955 1.00 94.69 81 ALA A O 1
ATOM 610 N N . GLU A 1 82 ? 0.133 -1.785 -7.255 1.00 93.19 82 GLU A N 1
ATOM 611 C CA . GLU A 1 82 ? -0.762 -0.849 -7.918 1.00 93.19 82 GLU A CA 1
ATOM 612 C C . GLU A 1 82 ? 0.003 0.041 -8.895 1.00 93.19 82 GLU A C 1
ATOM 614 O O . GLU A 1 82 ? 1.119 0.500 -8.631 1.00 93.19 82 GLU A O 1
ATOM 619 N N . LYS A 1 83 ? -0.614 0.300 -10.049 1.00 89.50 83 LYS A N 1
ATOM 620 C CA . LYS A 1 83 ? -0.108 1.304 -10.984 1.00 89.50 83 LYS A CA 1
ATOM 621 C C . LYS A 1 83 ? -0.334 2.679 -10.355 1.00 89.50 83 LYS A C 1
ATOM 623 O O . LYS A 1 83 ? -1.399 2.928 -9.801 1.00 89.50 83 LYS A O 1
ATOM 628 N N . GLY A 1 84 ? 0.647 3.575 -10.445 1.00 84.12 84 GLY A N 1
ATOM 629 C CA . GLY A 1 84 ? 0.444 4.967 -10.040 1.00 84.12 84 GLY A CA 1
ATOM 630 C C . GLY A 1 84 ? -0.725 5.587 -10.814 1.00 84.12 84 GLY A C 1
ATOM 631 O O . GLY A 1 84 ? -0.857 5.371 -12.022 1.00 84.12 84 GLY A O 1
ATOM 632 N N . GLY A 1 85 ? -1.570 6.331 -10.109 1.00 87.56 85 GLY A N 1
ATOM 633 C CA . GLY A 1 85 ? -2.732 7.028 -10.650 1.00 87.56 85 GLY A CA 1
ATOM 634 C C . GLY A 1 85 ? -2.698 8.519 -10.326 1.00 87.56 85 GLY A C 1
ATOM 635 O O . GLY A 1 85 ? -1.678 9.047 -9.883 1.00 87.56 85 GLY A O 1
ATOM 636 N N . ALA A 1 86 ? -3.814 9.198 -10.584 1.00 90.19 86 ALA A N 1
ATOM 637 C CA . ALA A 1 86 ? -3.990 10.608 -10.259 1.00 90.19 86 ALA A CA 1
ATOM 638 C C . ALA A 1 86 ? -5.450 10.905 -9.905 1.00 90.19 86 ALA A C 1
ATOM 640 O O . ALA A 1 86 ? -6.363 10.384 -10.549 1.00 90.19 86 ALA A O 1
ATOM 641 N N . GLY A 1 87 ? -5.646 11.808 -8.945 1.00 92.00 87 GLY A N 1
ATOM 642 C CA . GLY A 1 87 ? -6.963 12.308 -8.556 1.00 92.00 87 GLY A CA 1
ATOM 643 C C . GLY A 1 87 ? -7.689 11.436 -7.525 1.00 92.00 87 GLY A C 1
ATOM 644 O O . GLY A 1 87 ? -7.154 10.420 -7.093 1.00 92.00 87 GLY A O 1
ATOM 645 N N . PRO A 1 88 ? -8.898 11.843 -7.101 1.00 96.50 88 PRO A N 1
ATOM 646 C CA . PRO A 1 88 ? -9.580 11.251 -5.955 1.00 96.50 88 PRO A CA 1
ATOM 647 C C . PRO A 1 88 ? -9.832 9.750 -6.100 1.00 96.50 88 PRO A C 1
ATOM 649 O O . PRO A 1 88 ? -10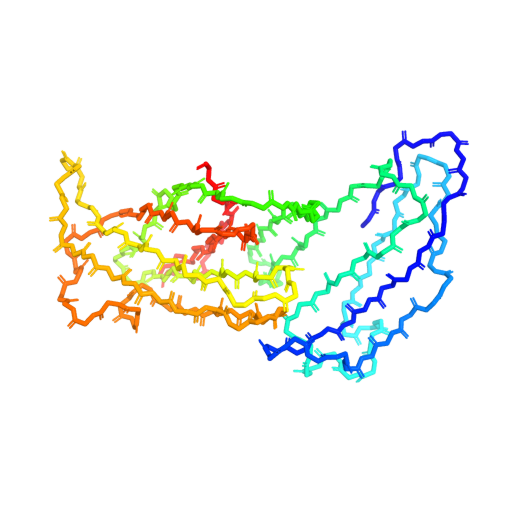.182 9.273 -7.182 1.00 96.50 88 PRO A O 1
ATOM 652 N N . VAL A 1 89 ? -9.729 9.029 -4.986 1.00 97.19 89 VAL A N 1
ATOM 653 C CA . VAL A 1 89 ? -10.031 7.596 -4.901 1.00 97.19 89 VAL A CA 1
ATOM 654 C C . VAL A 1 89 ? -10.819 7.299 -3.632 1.00 97.19 89 VAL A C 1
ATOM 656 O O . VAL A 1 89 ? -10.645 7.950 -2.603 1.00 97.19 89 VAL A O 1
ATOM 659 N N . GLU A 1 90 ? -11.687 6.302 -3.699 1.00 97.75 90 GLU A N 1
ATOM 660 C CA . GLU A 1 90 ? -12.379 5.735 -2.548 1.00 97.75 90 GLU A CA 1
ATOM 661 C C . GLU A 1 90 ? -12.161 4.229 -2.519 1.00 97.75 90 GLU A C 1
ATOM 663 O O . GLU A 1 90 ? -11.880 3.622 -3.553 1.00 97.75 90 GLU A O 1
ATOM 668 N N . GLY A 1 91 ? -12.289 3.631 -1.340 1.00 97.31 91 GLY A N 1
ATOM 669 C CA . GLY A 1 91 ? -12.313 2.184 -1.252 1.00 97.31 91 GLY A CA 1
ATOM 670 C C . GLY A 1 91 ? -12.684 1.635 0.115 1.00 97.31 91 GLY A C 1
ATOM 671 O O . GLY A 1 91 ? -12.906 2.371 1.082 1.00 97.31 91 GLY A O 1
ATOM 672 N N . VAL A 1 92 ? -12.754 0.309 0.191 1.00 97.94 92 VAL A N 1
ATOM 673 C CA . VAL A 1 92 ? -13.142 -0.434 1.396 1.00 97.94 92 VAL A CA 1
ATOM 674 C C . VAL A 1 92 ? -12.005 -1.328 1.881 1.00 97.94 92 VAL A C 1
ATOM 676 O O . VAL A 1 92 ? -11.434 -2.117 1.129 1.00 97.94 92 VAL A O 1
ATOM 679 N N . LEU A 1 93 ? -11.714 -1.252 3.179 1.00 97.50 93 LEU A N 1
ATOM 680 C CA . LEU A 1 93 ? -10.859 -2.190 3.897 1.00 97.50 93 LEU A CA 1
ATOM 681 C C . LEU A 1 93 ? -11.773 -3.171 4.632 1.00 97.50 93 LEU A C 1
ATOM 683 O O . LEU A 1 93 ? -12.273 -2.897 5.722 1.00 97.50 93 LEU A O 1
ATOM 687 N N . ALA A 1 94 ? -12.036 -4.294 3.968 1.00 94.50 94 ALA A N 1
ATOM 688 C CA . ALA A 1 94 ? -13.173 -5.170 4.240 1.00 94.50 94 ALA A CA 1
ATOM 689 C C . ALA A 1 94 ? -13.175 -5.884 5.603 1.00 94.50 94 ALA A C 1
ATOM 691 O O . ALA A 1 94 ? -14.175 -6.523 5.929 1.00 94.50 94 ALA A O 1
ATOM 692 N N . LYS A 1 95 ? -12.087 -5.827 6.380 1.00 94.75 95 LYS A N 1
ATOM 693 C CA . LYS A 1 95 ? -12.000 -6.536 7.656 1.00 94.75 95 LYS A CA 1
ATOM 694 C C . LYS A 1 95 ? -11.052 -5.861 8.641 1.00 94.75 95 LYS A C 1
ATOM 696 O O . LYS A 1 95 ? -9.929 -5.516 8.289 1.00 94.75 95 LYS A O 1
ATOM 701 N N . ILE A 1 96 ? -11.510 -5.757 9.883 1.00 96.62 96 ILE A N 1
ATOM 702 C CA . ILE A 1 96 ? -10.696 -5.560 11.082 1.00 96.62 96 ILE A CA 1
ATOM 703 C C . ILE A 1 96 ? -10.711 -6.878 11.858 1.00 96.62 96 ILE A C 1
ATOM 705 O O . ILE A 1 96 ? -11.778 -7.374 12.231 1.00 96.62 96 ILE A O 1
ATOM 709 N N . GLU A 1 97 ? -9.541 -7.459 12.099 1.00 96.00 97 GLU A N 1
ATOM 710 C CA . GLU A 1 97 ? -9.411 -8.688 12.868 1.00 96.00 97 GLU A CA 1
ATOM 711 C C . GLU A 1 97 ? -9.842 -8.499 14.316 1.00 96.00 97 GLU A C 1
ATOM 713 O O . GLU A 1 97 ? -9.652 -7.456 14.941 1.00 96.00 97 GLU A O 1
ATOM 718 N N . LYS A 1 98 ? -10.427 -9.562 14.863 1.00 91.94 98 LYS A N 1
ATOM 719 C CA . LYS A 1 98 ? -10.895 -9.628 16.248 1.00 91.94 98 LYS A CA 1
ATOM 720 C C . LYS A 1 98 ? -10.270 -10.835 16.942 1.00 91.94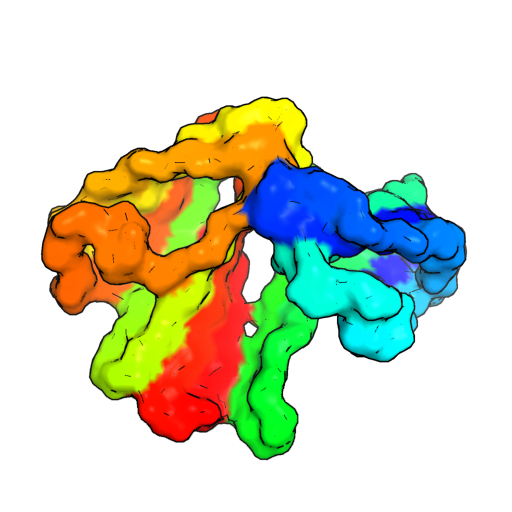 98 LYS A C 1
ATOM 722 O O . LYS A 1 98 ? -9.543 -11.621 16.340 1.00 91.94 98 LYS A O 1
ATOM 727 N N . ASN A 1 99 ? -10.585 -11.013 18.225 1.00 89.81 99 ASN A N 1
ATOM 728 C CA . ASN A 1 99 ? -10.223 -12.209 18.998 1.00 89.81 99 ASN A CA 1
ATOM 729 C C . ASN A 1 99 ? -8.707 -12.474 19.071 1.00 89.81 99 ASN A C 1
ATOM 731 O O . ASN A 1 99 ? -8.255 -13.610 18.936 1.00 89.81 99 ASN A O 1
ATOM 735 N N . GLY A 1 100 ? -7.926 -11.417 19.291 1.00 91.31 100 GLY A N 1
ATOM 736 C CA . GLY A 1 100 ? -6.470 -11.501 19.430 1.00 91.31 100 GLY A CA 1
ATOM 737 C C . GLY A 1 100 ? -5.699 -11.510 18.110 1.00 91.31 100 GLY A C 1
ATOM 738 O O . GLY A 1 100 ? -4.476 -11.578 18.153 1.00 91.31 100 GLY A O 1
ATOM 739 N N . GLY A 1 101 ? -6.383 -11.445 16.961 1.00 95.94 101 GLY A N 1
ATOM 740 C CA . GLY A 1 101 ? -5.755 -11.098 15.686 1.00 95.94 101 GLY A CA 1
ATOM 741 C C . GLY A 1 101 ? -5.399 -9.612 15.592 1.00 95.94 101 GLY A C 1
ATOM 742 O O . GLY A 1 101 ? -5.686 -8.836 16.503 1.00 95.94 101 GLY A O 1
ATOM 743 N N . TRP A 1 102 ? -4.779 -9.229 14.480 1.00 96.62 102 TRP A N 1
ATOM 744 C CA . TRP A 1 102 ? -4.386 -7.849 14.196 1.00 96.62 102 TRP A CA 1
ATOM 745 C C . TRP A 1 102 ? -4.650 -7.492 12.734 1.00 96.62 102 TRP A C 1
ATOM 747 O O . TRP A 1 102 ? -4.559 -8.350 11.856 1.00 96.62 102 TRP A O 1
ATOM 757 N N . THR A 1 103 ? -4.924 -6.213 12.481 1.00 97.62 103 THR A N 1
ATOM 758 C CA . THR A 1 103 ? -5.048 -5.650 11.132 1.00 97.62 103 THR A CA 1
ATOM 759 C C . THR A 1 103 ? -4.077 -4.494 10.980 1.00 97.62 103 THR A C 1
ATOM 761 O O . THR A 1 103 ? -4.182 -3.514 11.704 1.00 97.62 103 THR A O 1
ATOM 764 N N . GLY A 1 104 ? -3.143 -4.587 10.042 1.00 97.31 104 GLY A N 1
ATOM 765 C CA . GLY A 1 104 ? -2.311 -3.462 9.629 1.00 97.31 104 GLY A CA 1
ATOM 766 C C . GLY A 1 104 ? -2.941 -2.775 8.426 1.00 97.31 104 GLY A C 1
ATOM 767 O O . GLY A 1 104 ? -3.247 -3.438 7.435 1.00 97.31 104 GLY A O 1
ATOM 768 N N . ILE A 1 105 ? -3.125 -1.462 8.497 1.00 98.00 105 ILE A N 1
ATOM 769 C CA . ILE A 1 105 ? -3.600 -0.640 7.382 1.00 98.00 105 ILE A CA 1
ATOM 770 C C . ILE A 1 105 ? -2.410 0.084 6.790 1.00 98.00 105 ILE A C 1
ATOM 772 O O . ILE A 1 105 ? -1.613 0.659 7.528 1.00 98.00 105 ILE A O 1
ATOM 776 N N . VAL A 1 106 ? -2.306 0.070 5.465 1.00 97.56 106 VAL A N 1
ATOM 777 C CA . VAL A 1 106 ? -1.250 0.771 4.744 1.00 97.56 106 VAL A CA 1
ATOM 778 C C . VAL A 1 106 ? -1.866 1.688 3.704 1.00 97.56 106 VAL A C 1
ATOM 780 O O . VAL A 1 106 ? -2.707 1.265 2.909 1.00 97.56 106 VAL A O 1
ATOM 783 N N . PHE A 1 107 ? -1.392 2.930 3.683 1.00 98.12 107 PHE A N 1
ATOM 784 C CA . PHE A 1 107 ? -1.627 3.860 2.590 1.00 98.12 107 PHE A CA 1
ATOM 785 C C . PHE A 1 107 ? -0.304 4.409 2.072 1.00 98.12 107 PHE A C 1
ATOM 787 O O . PHE A 1 107 ? 0.550 4.812 2.857 1.00 98.12 107 PHE A O 1
ATOM 794 N N . VAL A 1 108 ? -0.149 4.472 0.754 1.00 97.81 108 VAL A N 1
ATOM 795 C CA . VAL A 1 108 ? 0.978 5.132 0.088 1.00 97.81 108 VAL A CA 1
ATOM 796 C C . VAL A 1 108 ? 0.425 6.231 -0.801 1.00 97.81 108 VAL A C 1
ATOM 798 O O . VAL A 1 108 ? -0.343 5.959 -1.724 1.00 97.81 108 VAL A O 1
ATOM 801 N N . ASN A 1 109 ? 0.827 7.470 -0.548 1.00 97.50 109 ASN A N 1
ATOM 802 C CA . ASN A 1 109 ? 0.548 8.569 -1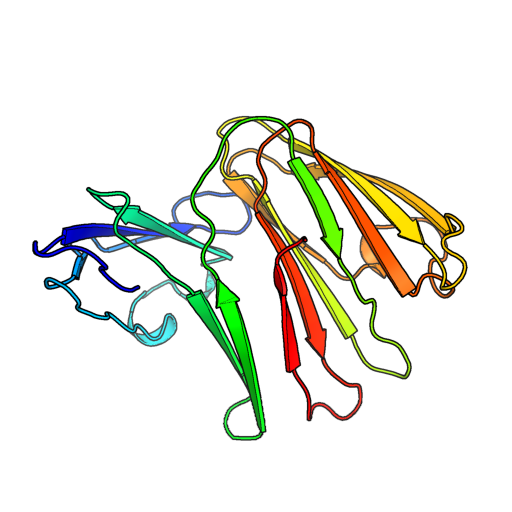.458 1.00 97.50 109 ASN A CA 1
ATOM 803 C C . ASN A 1 109 ? 1.609 8.576 -2.557 1.00 97.50 109 ASN A C 1
ATOM 805 O O . ASN A 1 109 ? 2.756 8.910 -2.296 1.00 97.50 109 ASN A O 1
ATOM 809 N N . THR A 1 110 ? 1.249 8.213 -3.787 1.00 95.38 110 THR A N 1
ATOM 810 C CA . THR A 1 110 ? 2.214 8.189 -4.901 1.00 95.38 110 THR A CA 1
ATOM 811 C C . THR A 1 110 ? 2.340 9.535 -5.617 1.00 95.38 110 THR A C 1
ATOM 813 O O . THR A 1 110 ? 3.177 9.677 -6.510 1.00 95.38 110 THR A O 1
ATOM 816 N N . GLU A 1 111 ? 1.506 10.517 -5.266 1.00 96.25 111 GLU A N 1
ATOM 817 C CA . GLU A 1 111 ? 1.532 11.857 -5.850 1.00 96.25 111 GLU A CA 1
ATOM 818 C C . GLU A 1 111 ? 2.590 12.764 -5.187 1.00 96.25 111 GLU A C 1
ATOM 820 O O . GLU A 1 111 ? 3.147 12.477 -4.125 1.00 96.25 111 GLU A O 1
ATOM 825 N N . SER A 1 112 ? 2.888 13.892 -5.842 1.00 95.19 112 SER A N 1
ATOM 826 C CA . SER A 1 112 ? 3.867 14.891 -5.387 1.00 95.19 112 SER A CA 1
ATOM 827 C C . SER A 1 112 ? 3.316 15.923 -4.399 1.00 95.19 112 SER A C 1
ATOM 829 O O . SER A 1 112 ? 4.062 16.788 -3.951 1.00 95.19 112 SER A O 1
ATOM 831 N N . ASP A 1 113 ? 2.034 15.840 -4.066 1.00 97.06 113 ASP A N 1
ATOM 832 C CA . ASP A 1 113 ? 1.352 16.723 -3.125 1.00 97.06 113 ASP A CA 1
ATOM 833 C C . ASP A 1 113 ? 0.750 15.893 -1.987 1.00 97.06 113 ASP A C 1
ATOM 835 O O . ASP A 1 113 ? 0.465 14.712 -2.168 1.00 97.06 113 ASP A O 1
ATOM 839 N N . ALA A 1 114 ? 0.511 16.506 -0.825 1.00 98.31 114 ALA A N 1
ATOM 840 C CA . ALA A 1 114 ? -0.113 15.818 0.302 1.00 98.31 114 ALA A CA 1
ATOM 841 C C . ALA A 1 114 ? -1.562 15.404 -0.011 1.00 98.31 114 ALA A C 1
ATOM 843 O O . ALA A 1 114 ? -2.322 16.188 -0.588 1.00 98.31 114 ALA A O 1
ATOM 844 N N . ALA A 1 115 ? -1.929 14.199 0.418 1.00 98.56 115 ALA A N 1
ATOM 845 C CA . ALA A 1 115 ? -3.269 13.637 0.309 1.00 98.56 115 ALA A CA 1
ATOM 846 C C . ALA A 1 115 ? -4.016 13.775 1.641 1.00 98.56 115 ALA A C 1
ATOM 848 O O . ALA A 1 115 ? -3.475 13.466 2.707 1.00 98.56 115 ALA A O 1
ATOM 849 N N . SER A 1 116 ? -5.266 14.220 1.582 1.00 98.69 116 SER A N 1
ATOM 850 C CA . SER A 1 116 ? -6.217 14.168 2.688 1.00 98.69 116 SER A CA 1
ATOM 851 C C . SER A 1 116 ? -7.045 12.896 2.550 1.00 98.69 116 SER A C 1
ATOM 853 O O . SER A 1 116 ? -7.659 12.668 1.508 1.00 98.69 116 SER A O 1
ATOM 855 N N . VAL A 1 117 ? -7.050 12.050 3.578 1.00 98.69 117 VAL A N 1
ATOM 856 C CA . VAL A 1 117 ? -7.761 10.765 3.579 1.00 98.69 117 VAL A CA 1
ATOM 857 C C . VAL A 1 117 ? -8.765 10.763 4.720 1.00 98.69 117 VAL A C 1
ATOM 859 O O . VAL A 1 117 ? -8.385 10.799 5.889 1.00 98.69 117 VAL A O 1
ATOM 862 N N . GLU A 1 118 ? -10.053 10.726 4.396 1.00 98.75 118 GLU A N 1
ATOM 863 C CA . GLU A 1 118 ? -11.120 10.479 5.364 1.00 98.75 118 GLU A CA 1
ATOM 864 C C . GLU A 1 118 ? -11.337 8.971 5.487 1.00 98.75 118 GLU A C 1
ATOM 866 O O . GLU A 1 118 ? -11.657 8.316 4.501 1.00 98.75 118 GLU A O 1
ATOM 871 N N . LEU A 1 119 ? -11.187 8.430 6.693 1.00 98.62 119 LEU A N 1
ATOM 872 C CA . LEU A 1 119 ? -11.539 7.066 7.053 1.00 98.62 119 LEU A CA 1
ATOM 873 C C . LEU A 1 119 ? -12.830 7.044 7.864 1.00 98.62 119 LEU A C 1
ATOM 875 O O . LEU A 1 119 ? -13.035 7.868 8.760 1.00 98.62 119 LEU A O 1
ATOM 879 N N . LYS A 1 120 ? -13.662 6.037 7.613 1.00 98.69 120 LYS A N 1
ATOM 880 C CA . LYS A 1 120 ? -14.864 5.744 8.395 1.00 98.69 120 LYS A CA 1
ATOM 881 C C . LYS A 1 120 ? -14.824 4.305 8.870 1.00 98.69 120 LYS A C 1
ATOM 883 O O . LYS A 1 120 ? -14.594 3.404 8.070 1.00 98.69 120 LYS A O 1
ATOM 888 N N . ALA A 1 121 ? -15.052 4.108 10.163 1.00 98.69 121 ALA A N 1
ATOM 889 C CA . ALA A 1 121 ? -15.164 2.797 10.780 1.00 98.69 121 ALA A CA 1
ATOM 890 C C . ALA A 1 121 ? -16.633 2.406 10.914 1.00 98.69 121 ALA A C 1
ATOM 892 O O . ALA A 1 121 ? -17.444 3.235 11.330 1.00 98.69 121 ALA A O 1
ATOM 893 N N . TYR A 1 122 ? -16.968 1.162 10.581 1.00 98.69 122 TYR A N 1
ATOM 894 C CA . TYR A 1 122 ? -18.343 0.668 10.554 1.00 98.69 122 TYR A CA 1
ATOM 895 C C . TYR A 1 122 ? -18.488 -0.636 11.324 1.00 98.69 122 TYR A C 1
ATOM 897 O O . TYR A 1 122 ? -17.564 -1.444 11.318 1.00 98.69 122 TYR A O 1
ATOM 905 N N . ASP A 1 123 ? -19.641 -0.850 11.952 1.00 97.94 123 ASP A N 1
ATOM 906 C CA . ASP A 1 123 ? -20.030 -2.144 12.519 1.00 97.94 123 ASP A CA 1
ATOM 907 C C . ASP A 1 123 ? -20.670 -3.077 11.468 1.00 97.94 123 ASP A C 1
ATOM 909 O O . ASP A 1 123 ? -20.867 -2.702 10.311 1.00 97.94 123 ASP A O 1
ATOM 913 N N . ASP A 1 124 ? -21.050 -4.293 11.875 1.00 96.38 124 ASP A N 1
ATOM 914 C CA . ASP A 1 124 ? -21.669 -5.294 10.986 1.00 96.38 124 ASP A CA 1
ATOM 915 C C . ASP A 1 124 ? -23.050 -4.892 10.441 1.00 96.38 124 ASP A C 1
ATOM 917 O O . ASP A 1 124 ? -23.534 -5.483 9.474 1.00 96.38 124 ASP A O 1
ATOM 921 N N . ALA A 1 125 ? -23.704 -3.899 11.049 1.00 97.50 125 ALA A N 1
ATOM 922 C CA . ALA A 1 125 ? -24.957 -3.343 10.550 1.00 97.50 125 ALA A CA 1
ATOM 923 C C . ALA A 1 125 ? -24.725 -2.225 9.517 1.00 97.50 125 ALA A C 1
ATOM 925 O O . ALA A 1 125 ? -25.688 -1.705 8.948 1.00 97.50 125 ALA A O 1
ATOM 926 N N . GLY A 1 126 ? -23.464 -1.854 9.271 1.00 97.00 126 GLY A N 1
ATOM 927 C CA . GLY A 1 126 ? -23.071 -0.740 8.419 1.00 97.00 126 GLY A CA 1
ATOM 928 C C . GLY A 1 126 ? -23.261 0.626 9.078 1.00 97.00 126 GLY A C 1
ATOM 929 O O . GLY A 1 126 ? -23.265 1.644 8.383 1.00 97.00 126 GLY A O 1
ATOM 930 N N . ALA A 1 127 ? -23.432 0.681 10.402 1.00 98.00 127 ALA A N 1
ATOM 931 C CA . ALA A 1 127 ? -23.499 1.938 11.131 1.00 98.00 127 ALA A CA 1
ATOM 932 C C . ALA A 1 127 ? -22.088 2.484 11.371 1.00 98.00 127 ALA A C 1
ATOM 934 O O . ALA A 1 127 ? -21.173 1.751 11.740 1.00 98.00 127 ALA A O 1
ATOM 935 N N . THR A 1 128 ? -21.902 3.789 11.164 1.00 98.38 128 THR A N 1
ATOM 936 C CA . THR A 1 128 ? -20.616 4.445 11.422 1.00 98.38 128 THR A CA 1
ATOM 937 C C . THR A 1 128 ? -20.341 4.505 12.923 1.00 98.38 128 THR A C 1
ATOM 939 O O . THR A 1 128 ? -21.097 5.118 13.675 1.00 98.38 128 THR A O 1
ATOM 942 N N . VAL A 1 129 ? -19.229 3.902 13.331 1.00 98.44 129 VAL A N 1
ATOM 943 C CA . VAL A 1 129 ? -18.699 3.905 14.699 1.00 98.44 129 VAL A CA 1
ATOM 944 C C . VAL A 1 129 ? -17.823 5.135 14.931 1.00 98.44 129 VAL A C 1
ATOM 946 O O . VAL A 1 129 ? -17.954 5.801 15.953 1.00 98.44 129 VAL A O 1
ATOM 949 N N . ALA A 1 130 ? -16.954 5.462 13.970 1.00 98.50 130 ALA A N 1
ATOM 950 C CA . ALA A 1 130 ? -16.044 6.601 14.058 1.00 98.50 130 ALA A CA 1
ATOM 951 C C . ALA A 1 130 ? -15.677 7.145 12.672 1.00 98.50 130 ALA A C 1
ATOM 953 O O . ALA A 1 130 ? -15.813 6.466 11.652 1.00 98.50 130 ALA A O 1
ATOM 954 N N . THR A 1 131 ? -15.200 8.386 12.625 1.00 98.44 131 THR A N 1
ATOM 955 C CA . THR A 1 131 ? -14.684 9.026 11.408 1.00 98.44 131 THR A CA 1
ATOM 956 C C . THR A 1 131 ? -13.413 9.784 11.746 1.00 98.44 131 THR A C 1
ATOM 958 O O . THR A 1 131 ? -13.344 10.460 12.768 1.00 98.44 131 THR A O 1
ATOM 961 N N . ARG A 1 132 ? -12.405 9.688 10.881 1.00 98.38 132 ARG A N 1
ATOM 962 C CA . ARG A 1 132 ? -11.120 10.350 11.074 1.00 98.38 132 ARG A CA 1
ATOM 963 C C . ARG A 1 132 ? -10.564 10.829 9.748 1.00 98.38 132 ARG A C 1
ATOM 965 O O . ARG A 1 132 ? -10.519 10.066 8.796 1.00 98.38 132 ARG A O 1
ATOM 972 N N . THR A 1 133 ? -10.061 12.056 9.707 1.00 98.44 133 THR A N 1
ATOM 973 C CA . THR A 1 133 ? -9.242 12.530 8.586 1.00 98.44 133 THR A CA 1
ATOM 974 C C . THR A 1 133 ? -7.771 12.481 8.974 1.00 98.44 133 THR A C 1
ATOM 976 O O . THR A 1 133 ? -7.396 12.950 10.052 1.00 98.44 133 THR A O 1
ATOM 979 N N . ILE A 1 134 ? -6.945 11.929 8.093 1.00 98.31 134 ILE A N 1
ATOM 980 C CA . ILE A 1 134 ? -5.485 11.940 8.194 1.00 98.31 134 ILE A CA 1
ATOM 981 C C . ILE A 1 134 ? -4.885 12.629 6.968 1.00 98.31 134 ILE A C 1
ATOM 983 O O . ILE A 1 134 ? -5.506 12.691 5.908 1.00 98.31 134 ILE A O 1
ATOM 987 N N . THR A 1 135 ? -3.660 13.125 7.112 1.00 98.44 135 THR A N 1
ATOM 988 C CA . THR A 1 135 ? -2.870 13.646 5.995 1.00 98.44 135 THR A CA 1
ATOM 989 C C . THR A 1 135 ? -1.710 12.703 5.731 1.00 98.44 135 THR A C 1
ATOM 991 O O . THR A 1 135 ? -0.993 12.343 6.663 1.00 98.44 135 THR A O 1
ATOM 994 N N . ILE A 1 136 ? -1.501 12.344 4.468 1.00 98.56 136 ILE A N 1
ATOM 995 C CA . ILE A 1 136 ? -0.325 11.598 4.016 1.00 98.56 136 ILE A CA 1
ATOM 996 C C . ILE A 1 136 ? 0.527 12.551 3.185 1.00 98.56 136 ILE A C 1
ATOM 998 O O . ILE A 1 136 ? 0.053 13.120 2.199 1.00 98.56 136 ILE A O 1
ATOM 1002 N N . ALA A 1 137 ? 1.773 12.762 3.604 1.00 98.50 137 ALA A N 1
ATOM 1003 C CA . ALA A 1 137 ? 2.706 13.642 2.908 1.00 98.50 137 ALA A CA 1
ATOM 1004 C C . ALA A 1 137 ? 2.964 13.165 1.458 1.00 98.50 137 ALA A C 1
ATOM 1006 O O . ALA A 1 137 ? 2.654 12.016 1.123 1.00 98.50 137 ALA A O 1
ATOM 1007 N N . PRO A 1 138 ? 3.479 14.034 0.569 1.00 97.62 138 PRO A N 1
ATOM 1008 C CA . PRO A 1 138 ? 3.895 13.627 -0.772 1.00 97.62 138 PRO A CA 1
ATOM 1009 C C . PRO A 1 138 ? 4.799 12.402 -0.722 1.00 97.62 138 PRO A C 1
ATOM 1011 O O . PRO A 1 138 ? 5.730 12.393 0.074 1.00 97.62 138 PRO A O 1
ATOM 1014 N N . ARG A 1 139 ? 4.558 11.401 -1.575 1.00 97.06 139 ARG A N 1
ATOM 1015 C CA . ARG A 1 139 ? 5.391 10.183 -1.664 1.00 97.06 139 ARG A CA 1
ATOM 1016 C C . ARG A 1 139 ? 5.499 9.366 -0.370 1.00 97.06 139 ARG A C 1
ATOM 1018 O O . ARG A 1 139 ? 6.214 8.371 -0.363 1.00 97.06 139 ARG A O 1
ATOM 1025 N N . ALA A 1 140 ? 4.803 9.731 0.700 1.00 98.31 140 ALA A N 1
ATOM 1026 C CA . ALA A 1 140 ? 4.946 9.071 1.985 1.00 98.31 140 ALA A CA 1
ATOM 1027 C C . ALA A 1 140 ? 4.061 7.825 2.089 1.00 98.31 140 ALA A C 1
ATOM 1029 O O . ALA A 1 140 ? 3.007 7.708 1.446 1.00 98.31 140 ALA A O 1
ATOM 1030 N N . LYS A 1 141 ? 4.479 6.914 2.964 1.00 97.81 141 LYS A N 1
ATOM 1031 C CA . LYS A 1 141 ? 3.710 5.756 3.406 1.00 97.81 141 LYS A CA 1
ATOM 1032 C C . LYS A 1 141 ? 3.262 5.971 4.847 1.00 97.81 141 LYS A C 1
ATOM 1034 O O . LYS A 1 141 ? 4.041 6.348 5.711 1.00 97.81 141 LYS A O 1
ATOM 1039 N N . MET A 1 142 ? 2.008 5.641 5.120 1.00 97.75 142 MET A N 1
ATOM 1040 C CA . MET A 1 142 ? 1.514 5.400 6.468 1.00 97.75 142 MET A CA 1
ATOM 1041 C C . MET A 1 142 ? 1.246 3.905 6.627 1.00 97.75 142 MET A C 1
ATOM 1043 O O . MET A 1 142 ? 0.616 3.294 5.764 1.00 97.75 142 MET A O 1
ATOM 1047 N N . ILE A 1 143 ? 1.715 3.328 7.729 1.00 96.50 143 ILE A N 1
ATOM 1048 C CA . ILE A 1 143 ? 1.300 2.014 8.216 1.00 96.50 143 ILE A CA 1
ATOM 1049 C C . ILE A 1 143 ? 0.826 2.181 9.651 1.00 96.50 143 ILE A C 1
ATOM 1051 O O . ILE A 1 143 ? 1.533 2.815 10.426 1.00 96.50 143 ILE A O 1
ATOM 1055 N N . GLN A 1 144 ? -0.356 1.663 9.988 1.00 97.81 144 GLN A N 1
ATOM 1056 C CA . GLN A 1 144 ? -0.857 1.739 11.358 1.00 97.81 144 GLN A CA 1
ATOM 1057 C C . GLN A 1 144 ? -1.960 0.725 11.672 1.00 97.81 144 GLN A C 1
ATOM 1059 O O . GLN A 1 144 ? -2.652 0.245 10.769 1.00 97.81 144 GLN A O 1
ATOM 1064 N N . PHE A 1 145 ? -2.140 0.404 12.956 1.00 97.62 145 PHE A N 1
ATOM 1065 C CA . PHE A 1 145 ? -3.306 -0.350 13.417 1.00 97.62 145 PHE A CA 1
ATOM 1066 C C . PHE A 1 145 ? -4.557 0.553 13.427 1.00 97.62 145 PHE A C 1
ATOM 1068 O O . PHE A 1 145 ? -4.442 1.742 13.738 1.00 97.62 145 PHE A O 1
ATOM 1075 N N . PRO A 1 146 ? -5.763 0.035 13.114 1.00 97.25 146 PRO A N 1
ATOM 1076 C CA . PRO A 1 146 ? -7.003 0.809 13.160 1.00 97.25 146 PRO A CA 1
ATOM 1077 C C . PRO A 1 146 ? -7.169 1.597 14.467 1.00 97.25 146 PRO A C 1
ATOM 1079 O O . PRO A 1 146 ? -7.502 2.779 14.441 1.00 97.25 146 PRO A O 1
ATOM 1082 N N . GLU A 1 147 ? -6.883 0.971 15.607 1.00 95.69 147 GLU A N 1
ATOM 1083 C CA . GLU A 1 147 ? -7.055 1.546 16.946 1.00 95.69 147 GLU A CA 1
ATOM 1084 C C . GLU A 1 147 ? -6.109 2.722 17.227 1.00 95.69 147 GLU A C 1
ATOM 1086 O O . GLU A 1 147 ? -6.350 3.506 18.140 1.00 95.69 147 GLU A O 1
ATOM 1091 N N . GLU A 1 148 ? -5.041 2.861 16.446 1.00 97.12 148 GLU A N 1
ATOM 1092 C CA . GLU A 1 148 ? -4.080 3.962 16.540 1.00 97.12 148 GLU A CA 1
ATOM 1093 C C . GLU A 1 148 ? -4.401 5.102 15.559 1.00 97.12 148 GLU A C 1
ATOM 1095 O O . GLU A 1 148 ? -3.890 6.214 15.709 1.00 97.12 148 GLU A O 1
ATOM 1100 N N . ILE A 1 149 ? -5.247 4.849 14.552 1.00 97.62 149 ILE A N 1
ATOM 1101 C CA . ILE A 1 149 ? -5.707 5.868 13.597 1.00 97.62 149 ILE A CA 1
ATOM 1102 C C . ILE A 1 149 ? -6.824 6.711 14.220 1.00 97.62 149 ILE A C 1
ATOM 1104 O O . ILE A 1 149 ? -6.820 7.941 14.102 1.00 97.62 149 ILE A O 1
ATOM 1108 N N . PHE A 1 150 ? -7.798 6.057 14.856 1.00 97.50 150 PHE A N 1
ATOM 1109 C CA . PHE A 1 150 ? -8.969 6.715 15.432 1.00 97.50 150 PHE A CA 1
ATOM 1110 C C . PHE A 1 150 ? -8.707 7.151 16.877 1.00 97.50 150 PHE A C 1
ATOM 1112 O O . PHE A 1 150 ? -8.053 6.462 17.651 1.00 97.50 150 PHE A O 1
ATOM 1119 N N . SER A 1 151 ? -9.232 8.318 17.252 1.00 93.38 151 SER A N 1
ATOM 1120 C CA . SER A 1 151 ? -9.193 8.797 18.641 1.00 93.38 151 SER A CA 1
ATOM 1121 C C . SER A 1 151 ? -10.282 8.166 19.514 1.00 93.38 151 SER A C 1
ATOM 1123 O O . SER A 1 151 ? -10.178 8.154 20.740 1.00 93.38 151 SER A O 1
ATOM 1125 N N . GLU A 1 152 ? -11.349 7.700 18.877 1.00 95.75 152 GLU A N 1
ATOM 1126 C CA . GLU A 1 152 ? -12.523 7.083 19.467 1.00 95.75 152 GLU A CA 1
ATOM 1127 C C . GLU A 1 152 ? -12.349 5.568 19.615 1.00 95.75 152 GLU A C 1
ATOM 1129 O O . GLU A 1 152 ? -11.591 4.936 18.882 1.00 95.75 152 GLU A O 1
ATOM 1134 N N . ASP A 1 153 ? -13.099 4.968 20.543 1.00 96.31 153 ASP A N 1
ATOM 1135 C CA . ASP A 1 153 ? -13.171 3.512 20.654 1.00 96.31 153 ASP A CA 1
ATOM 1136 C C . ASP A 1 153 ? -13.879 2.920 19.426 1.00 96.31 153 ASP A C 1
ATOM 1138 O O . ASP A 1 153 ? -15.072 3.133 19.207 1.00 96.31 153 ASP A O 1
ATOM 1142 N N . ILE A 1 154 ? -13.125 2.154 18.640 1.00 97.62 154 ILE A N 1
ATOM 1143 C CA . ILE A 1 154 ? -13.606 1.438 17.455 1.00 97.62 154 ILE A CA 1
ATOM 1144 C C . ILE A 1 154 ? -13.729 -0.073 17.687 1.00 97.62 154 ILE A C 1
ATOM 1146 O O . ILE A 1 154 ? -13.807 -0.843 16.731 1.00 97.62 154 ILE A O 1
ATOM 1150 N N . SER A 1 155 ? -13.758 -0.537 18.939 1.00 95.88 155 SER A N 1
ATOM 1151 C CA . SER A 1 155 ? -13.853 -1.967 19.263 1.00 95.88 155 SER A CA 1
ATOM 1152 C C . SER A 1 155 ? -15.057 -2.657 18.602 1.00 95.88 155 SER A C 1
ATOM 1154 O O . SER A 1 155 ? -14.941 -3.820 18.201 1.00 95.88 155 SER A O 1
ATOM 1156 N N . GLY A 1 156 ? -16.163 -1.927 18.407 1.00 96.75 156 GLY A N 1
ATOM 1157 C CA . GLY A 1 156 ? -17.363 -2.376 17.692 1.00 96.75 156 GLY A CA 1
ATOM 1158 C C . GLY A 1 156 ? -17.287 -2.332 16.159 1.00 96.75 156 GLY A C 1
ATOM 1159 O O . GLY A 1 156 ? -18.168 -2.884 15.507 1.00 96.75 156 GLY A O 1
ATOM 1160 N N . ALA A 1 157 ? -16.262 -1.710 15.570 1.00 98.12 157 ALA A N 1
ATOM 1161 C CA . ALA A 1 157 ? -16.105 -1.648 14.120 1.00 98.12 157 ALA A CA 1
ATOM 1162 C C . ALA A 1 157 ? -15.526 -2.952 13.555 1.00 98.12 157 ALA A C 1
ATOM 1164 O O . ALA A 1 157 ? -14.607 -3.530 14.137 1.00 98.12 157 ALA A O 1
ATOM 1165 N N . THR A 1 158 ? -16.021 -3.400 12.408 1.00 97.88 158 THR A N 1
ATOM 1166 C CA . THR A 1 158 ? -15.612 -4.639 11.735 1.00 97.88 158 THR A CA 1
ATOM 1167 C C . THR A 1 158 ? -15.001 -4.409 10.358 1.00 97.88 158 THR A C 1
ATOM 1169 O O . THR A 1 158 ? -14.281 -5.281 9.875 1.00 97.88 158 THR A O 1
ATOM 1172 N N . TYR A 1 159 ? -15.196 -3.234 9.756 1.00 98.19 159 TYR A N 1
ATOM 1173 C CA . TYR A 1 159 ? -14.543 -2.833 8.509 1.00 98.19 159 TYR A CA 1
ATOM 1174 C C . TYR A 1 159 ? -14.394 -1.310 8.424 1.00 98.19 159 TYR A C 1
ATOM 1176 O O . TYR A 1 159 ? -15.021 -0.563 9.184 1.00 98.19 159 TYR A O 1
ATOM 1184 N N . LEU A 1 160 ? -13.563 -0.844 7.488 1.00 98.44 160 LEU A N 1
ATOM 1185 C CA . LEU A 1 160 ? -13.391 0.580 7.205 1.00 98.44 160 LEU A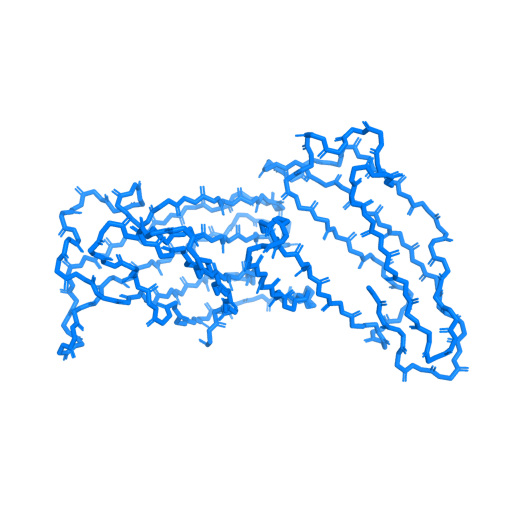 CA 1
ATOM 1186 C C . LEU A 1 160 ? -13.728 0.903 5.751 1.00 98.44 160 LEU A C 1
ATOM 1188 O O . LEU A 1 160 ? -13.542 0.074 4.862 1.00 98.44 160 LEU A O 1
ATOM 1192 N N . SER A 1 161 ? -14.124 2.144 5.492 1.00 98.44 161 SER A N 1
ATOM 1193 C CA . SER A 1 161 ? -13.981 2.760 4.173 1.00 98.44 161 SER A CA 1
ATOM 1194 C C . SER A 1 161 ? -13.011 3.929 4.251 1.00 98.44 161 SER A C 1
ATOM 1196 O O . SER A 1 161 ? -12.783 4.489 5.327 1.00 98.44 161 SER A O 1
ATOM 1198 N N . TYR A 1 162 ? -12.472 4.323 3.105 1.00 98.62 162 TYR A N 1
ATOM 1199 C CA . TYR A 1 162 ? -11.701 5.545 2.972 1.00 98.62 162 TYR A CA 1
ATOM 1200 C C . TYR A 1 162 ? -12.090 6.305 1.705 1.00 98.62 162 TYR A C 1
ATOM 1202 O O . TYR A 1 162 ? -12.516 5.712 0.716 1.00 98.62 162 TYR A O 1
ATOM 1210 N N . SER A 1 163 ? -11.920 7.620 1.738 1.00 98.50 163 SER A N 1
ATOM 1211 C CA . SER A 1 163 ? -11.956 8.487 0.564 1.00 98.50 163 SER A CA 1
ATOM 1212 C C . SER A 1 163 ? -10.800 9.469 0.639 1.00 98.50 163 SER A C 1
ATOM 1214 O O . SER A 1 163 ? -10.605 10.105 1.678 1.00 98.50 163 SER A O 1
ATOM 1216 N N . SER A 1 164 ? -10.056 9.612 -0.449 1.00 98.50 164 SER A N 1
ATOM 1217 C CA . SER A 1 164 ? -8.974 10.576 -0.575 1.00 98.50 164 SER A CA 1
ATOM 1218 C C . SER A 1 164 ? -9.236 11.566 -1.698 1.00 98.50 164 SER A C 1
ATOM 1220 O O . SER A 1 164 ? -9.816 11.229 -2.728 1.00 98.50 164 SER A O 1
ATOM 1222 N N . ASP A 1 165 ? -8.786 12.801 -1.497 1.00 98.44 165 ASP A N 1
ATOM 1223 C CA . ASP A 1 165 ? -8.785 13.847 -2.520 1.00 98.44 165 ASP A CA 1
ATOM 1224 C C . ASP A 1 165 ? -7.716 13.638 -3.609 1.00 98.44 165 ASP A C 1
ATOM 1226 O O . ASP A 1 165 ? -7.721 14.343 -4.621 1.00 98.44 165 ASP A O 1
ATOM 1230 N N . ARG A 1 166 ? -6.829 12.657 -3.422 1.00 97.69 166 ARG A N 1
ATOM 1231 C CA . ARG A 1 166 ? -5.741 12.291 -4.329 1.00 97.69 166 ARG A CA 1
ATOM 1232 C C . ARG A 1 166 ? -5.650 10.791 -4.503 1.00 97.69 166 ARG A C 1
ATOM 1234 O O . ARG A 1 166 ? -6.258 10.029 -3.755 1.00 97.69 166 ARG A O 1
ATOM 1241 N N . TYR A 1 167 ? -4.846 10.377 -5.472 1.00 97.44 167 TYR A N 1
ATOM 1242 C CA . TYR A 1 167 ? -4.605 8.973 -5.695 1.00 97.44 167 TYR A CA 1
ATOM 1243 C C . TYR A 1 167 ? -3.668 8.449 -4.617 1.00 97.44 167 TYR A C 1
ATOM 1245 O O . TYR A 1 167 ? -2.539 8.919 -4.453 1.00 97.44 167 TYR A O 1
ATOM 1253 N N . ILE A 1 168 ? -4.137 7.433 -3.909 1.00 97.44 168 ILE A N 1
ATOM 1254 C CA . ILE A 1 168 ? -3.352 6.692 -2.935 1.00 97.44 168 ILE A CA 1
ATOM 1255 C C . ILE A 1 168 ? -3.501 5.202 -3.212 1.00 97.44 168 ILE A C 1
ATOM 1257 O O . ILE A 1 168 ? -4.547 4.734 -3.656 1.00 97.44 168 ILE A O 1
ATOM 1261 N N . VAL A 1 169 ? -2.456 4.447 -2.903 1.00 96.94 169 VAL A N 1
ATOM 1262 C CA . VAL A 1 169 ? -2.526 2.990 -2.824 1.00 96.94 169 VAL A CA 1
ATOM 1263 C C . VAL A 1 169 ? -2.935 2.637 -1.403 1.00 96.94 169 VAL A C 1
ATOM 1265 O O . VAL A 1 169 ? -2.186 2.930 -0.475 1.00 96.94 169 VAL A O 1
ATOM 1268 N N . GLY A 1 170 ? -4.107 2.033 -1.221 1.00 96.50 170 GLY A N 1
ATOM 1269 C CA . GLY A 1 170 ? -4.596 1.570 0.078 1.00 96.50 170 GLY A CA 1
ATOM 1270 C C . GLY A 1 170 ? -4.732 0.055 0.115 1.00 96.50 170 GLY A C 1
ATOM 1271 O O . GLY A 1 170 ? -5.245 -0.537 -0.831 1.00 96.50 170 GLY A O 1
ATOM 1272 N N . PHE A 1 171 ? -4.295 -0.586 1.195 1.00 96.50 171 PHE A N 1
ATOM 1273 C CA . PHE A 1 171 ? -4.520 -2.013 1.433 1.00 96.50 171 PHE A CA 1
ATOM 1274 C C . PHE A 1 171 ? -4.488 -2.331 2.929 1.00 96.50 171 PHE A C 1
ATOM 1276 O O . PHE A 1 171 ? -4.018 -1.532 3.740 1.00 96.50 171 PHE A O 1
ATOM 1283 N N . HIS A 1 172 ? -4.976 -3.512 3.303 1.00 96.19 172 HIS A N 1
ATOM 1284 C CA . HIS A 1 172 ? -4.822 -4.029 4.661 1.00 96.19 172 HIS A CA 1
ATOM 1285 C C . HIS A 1 172 ? -4.188 -5.417 4.664 1.00 96.19 172 HIS A C 1
ATOM 1287 O O . HIS A 1 172 ? -4.233 -6.142 3.667 1.00 96.19 172 HIS A O 1
ATOM 1293 N N . ILE A 1 173 ? -3.602 -5.776 5.803 1.00 96.44 173 ILE A N 1
ATOM 1294 C CA . ILE A 1 173 ? -3.061 -7.101 6.099 1.00 96.44 173 ILE A CA 1
ATOM 1295 C C . ILE A 1 173 ? -3.654 -7.561 7.418 1.00 96.44 173 ILE A C 1
ATOM 1297 O O . ILE A 1 173 ? -3.626 -6.814 8.393 1.00 96.44 173 ILE A O 1
ATOM 1301 N N . ASN A 1 174 ? -4.133 -8.795 7.456 1.00 96.44 174 ASN A N 1
ATOM 1302 C CA . ASN A 1 174 ? -4.718 -9.394 8.644 1.00 96.44 174 ASN A CA 1
ATOM 1303 C C . ASN A 1 174 ? -3.889 -10.586 9.103 1.00 96.44 174 ASN A C 1
ATOM 1305 O O . ASN A 1 174 ? -3.564 -11.459 8.298 1.00 96.44 174 ASN A O 1
ATOM 1309 N N . GLY A 1 175 ? -3.591 -10.646 10.398 1.00 96.75 175 GLY A N 1
ATOM 1310 C CA . GLY A 1 175 ? -2.992 -11.808 11.045 1.00 96.75 175 GLY A CA 1
ATOM 1311 C C . GLY A 1 175 ? -3.934 -12.415 12.078 1.00 96.75 175 GLY A C 1
ATOM 1312 O O . GLY A 1 175 ? -4.511 -11.700 12.900 1.00 96.75 175 GLY A O 1
ATOM 1313 N N . SER A 1 176 ? -4.075 -13.743 12.078 1.00 96.00 176 SER A N 1
ATOM 1314 C CA . SER A 1 176 ? -4.862 -14.429 13.110 1.00 96.00 176 SER A CA 1
ATOM 1315 C C . SER A 1 176 ? -4.155 -14.409 14.466 1.00 96.00 176 SER A C 1
ATOM 1317 O O . SER A 1 176 ? -2.927 -14.427 14.547 1.00 96.00 176 SER A O 1
ATOM 1319 N N . GLY A 1 177 ? -4.927 -14.449 15.556 1.00 95.19 177 GLY A N 1
ATOM 1320 C CA . GLY A 1 177 ? -4.366 -14.422 16.913 1.00 95.19 177 GLY A CA 1
ATOM 1321 C C . GLY A 1 177 ? -3.533 -15.649 17.301 1.00 95.19 177 GLY A C 1
ATOM 1322 O O . GLY A 1 177 ? -2.757 -15.593 18.250 1.00 95.19 177 GLY A O 1
ATOM 1323 N N . ASP A 1 178 ? -3.651 -16.754 16.560 1.00 94.44 178 ASP A N 1
ATOM 1324 C CA . ASP A 1 178 ? -2.788 -17.931 16.707 1.00 94.44 178 ASP A CA 1
ATOM 1325 C C . ASP A 1 178 ? -1.538 -17.892 15.806 1.00 94.44 178 ASP A C 1
ATOM 1327 O O . ASP A 1 178 ? -0.743 -18.834 15.823 1.00 94.44 178 ASP A O 1
ATOM 1331 N N . GLY A 1 179 ? -1.370 -16.823 15.018 1.00 92.75 179 GLY A N 1
ATOM 1332 C CA . GLY A 1 179 ? -0.237 -16.605 14.120 1.00 92.75 179 GLY A CA 1
ATOM 1333 C C . GLY A 1 179 ? -0.179 -17.553 12.921 1.00 92.75 179 GLY A C 1
ATOM 1334 O O . GLY A 1 179 ? 0.865 -17.660 12.287 1.00 92.75 179 GLY A O 1
ATOM 1335 N N . LYS A 1 180 ? -1.254 -18.291 12.617 1.00 94.56 180 LYS A N 1
ATOM 1336 C CA . LYS A 1 180 ? -1.254 -19.306 11.546 1.00 94.56 180 LYS A CA 1
ATOM 1337 C C . LYS A 1 180 ? -1.846 -18.832 10.230 1.00 94.56 180 LYS A C 1
ATOM 1339 O O . LYS A 1 180 ? -1.681 -19.515 9.221 1.00 94.56 180 LYS A O 1
ATOM 1344 N N . MET A 1 181 ? -2.549 -17.706 10.224 1.00 94.88 181 MET A N 1
ATOM 1345 C CA . MET A 1 181 ? -3.166 -17.148 9.028 1.00 94.88 181 MET A CA 1
ATOM 1346 C C . MET A 1 181 ? -2.666 -15.734 8.792 1.00 94.88 181 MET A C 1
ATOM 1348 O O . MET A 1 181 ? -2.472 -14.964 9.731 1.00 94.88 181 MET A O 1
ATOM 1352 N N . LEU A 1 182 ? -2.463 -15.436 7.513 1.00 96.00 182 LEU A N 1
ATOM 1353 C CA . LEU A 1 182 ? -2.130 -14.118 7.011 1.00 96.00 182 LEU A CA 1
ATOM 1354 C C . LEU A 1 182 ? -2.921 -13.914 5.724 1.00 96.00 182 LEU A C 1
ATOM 1356 O O . LEU A 1 182 ? -2.806 -14.732 4.807 1.00 96.00 182 LEU A O 1
ATOM 1360 N N . ASP A 1 183 ? -3.693 -12.841 5.650 1.00 94.69 183 ASP A N 1
ATOM 1361 C CA . ASP A 1 183 ? -4.307 -12.377 4.411 1.00 94.69 183 ASP A CA 1
ATOM 1362 C C . ASP A 1 183 ? -3.949 -10.914 4.155 1.00 94.69 183 ASP A C 1
ATOM 1364 O O . ASP A 1 183 ? -3.432 -10.214 5.022 1.00 94.69 183 ASP A O 1
ATOM 1368 N N . GLY A 1 184 ? -4.110 -10.492 2.907 1.00 93.69 184 GLY A N 1
ATOM 1369 C CA . GLY A 1 184 ? -3.872 -9.119 2.502 1.00 93.69 184 GLY A CA 1
ATOM 1370 C C . GLY A 1 184 ? -4.721 -8.811 1.286 1.00 93.69 184 GLY A C 1
ATOM 1371 O O . GLY A 1 184 ? -4.764 -9.611 0.349 1.00 93.69 184 GLY A O 1
ATOM 1372 N N . LEU A 1 185 ? -5.418 -7.682 1.326 1.00 93.00 185 LEU A N 1
ATOM 1373 C CA . LEU A 1 185 ? -6.362 -7.281 0.293 1.00 93.00 185 LEU A CA 1
ATOM 1374 C C . LEU A 1 185 ? -6.121 -5.818 -0.084 1.00 93.00 185 LEU A C 1
ATOM 1376 O O . LEU A 1 185 ? -5.945 -4.990 0.819 1.00 93.00 185 LEU A O 1
ATOM 1380 N N . PRO A 1 186 ? -6.133 -5.482 -1.389 1.00 93.06 186 PRO A N 1
ATOM 1381 C CA . PRO A 1 186 ? -6.196 -4.088 -1.804 1.00 93.06 186 PRO A CA 1
ATOM 1382 C C . PRO A 1 186 ? -7.495 -3.454 -1.292 1.00 93.06 186 PRO A C 1
ATOM 1384 O O . PRO A 1 186 ? -8.488 -4.148 -1.056 1.00 93.06 186 PRO A O 1
ATOM 1387 N N . GLY A 1 187 ? -7.486 -2.135 -1.119 1.00 81.19 187 GLY A N 1
ATOM 1388 C CA . GLY A 1 187 ? -8.706 -1.365 -0.922 1.00 81.19 187 GLY A CA 1
ATOM 1389 C C . GLY A 1 187 ? -9.608 -1.545 -2.140 1.00 81.19 187 GLY A C 1
ATOM 1390 O O . GLY A 1 187 ? -9.174 -1.261 -3.254 1.00 81.19 187 GLY A O 1
ATOM 1391 N N . LEU A 1 188 ? -10.810 -2.077 -1.914 1.00 75.31 188 LEU A N 1
ATOM 1392 C CA . LEU A 1 188 ? -11.785 -2.411 -2.960 1.00 75.31 188 LEU A CA 1
ATOM 1393 C C . LEU A 1 188 ? -12.565 -1.196 -3.438 1.00 75.31 188 LEU A C 1
ATOM 1395 O O . LEU A 1 188 ? -12.949 -0.412 -2.542 1.00 75.31 188 LEU A O 1
#

Mean predicted aligned error: 3.17 Å

Solvent-accessible surface area (backbone atoms only — not comparable to full-atom values): 10172 Å² total; per-residue (Å²): 65,34,29,75,39,90,52,68,44,45,25,32,42,34,30,17,23,44,72,36,49,80,76,49,75,45,72,73,47,72,30,48,44,67,24,72,49,84,79,55,60,72,82,69,38,92,64,40,90,63,44,58,48,75,50,76,53,55,83,56,85,52,56,48,41,55,50,78,49,69,48,89,99,63,32,57,31,57,37,74,53,77,77,87,70,77,46,62,41,70,30,30,40,84,63,48,53,61,89,71,24,41,34,43,39,37,40,33,26,76,38,90,55,67,30,49,36,42,36,37,31,16,26,95,86,69,48,76,62,48,77,42,76,48,76,38,49,36,38,11,46,49,75,45,43,65,78,76,70,40,95,59,87,53,86,74,32,37,29,34,39,39,41,26,71,29,31,59,52,46,31,36,35,37,35,41,52,84,67,59,46,42,48,44,46,64,43,81

Sequence (188 aa):
LINTSDETLKGTLKGLDDEGEVVEEMVDVELPAHGRKQLDVAGAFEKHADIGYIAFEAQSDAVQGYTKLAQEGICRTAIPAEKGGAGPVEGVLAKIEKNGGWTGIVFVNTESDAASVELKAYDDAGATVATRTITIAPRAKMIQFPEEIFSEDISGATYLSYSSDRYIVGFHINGSGDGKMLDGLPGL

Radius of gyration: 17.49 Å; Cα contacts (8 Å, |Δi|>4): 479; chains: 1; bounding box: 47×39×47 Å

Foldseek 3Di:
DFAAAQAKKFWKKFFAAQLQHTPDMDGGPIAGHRGDDDDDQVVPDVVSVRGPDIDIGIPDPRDWAWDKDDDPPFEIEIGTDDDDDKFKDKFKAQFADDDQKFKKKKKFAAAQAKKKKKKFFAAPVRDTPFIAIDIAGHRHMDIDTPVVRTPDDRNRGTIMMMMIRIDMWIKMWMADNVRRYIYIYTGD

pLDDT: mean 95.92, std 3.02, range [75.31, 98.75]